Protein AF-0000000079315190 (afdb_homodimer)

pLDDT: mean 95.88, std 7.02, range [45.59, 98.94]

Secondary structure (DSSP, 8-state):
----SSPPHHHHHHHHHHHHHHHHHHHIIIIIIHHHHHHHSBHHHHHHHHHHHHHHHHHHHHHHHHHHHHHHHHHS-GGG--HHHHHHHHHHHHHHHHHHHIIIIIHHHHHHHHHHHHHHHHHTT-S--BSTTTTHHHHHHHHHH-HHHHHHHHHHHHHHHHHHHHHHHHHHHHHHHHHHHHHTBS--/----SSPPHHHHHHHHHHHHHHHHHHHIIIIIIHHHHHHHSBHHHHHHHHHHHHHHHHHHHHHHHHHHHHHHHHHS-GGG--HHHHHHHHHHHHHHHHHHHIIIIIHHHHHHHHHHHHHHHHHTT-S--BSTTTTHHHHHHHHHH-HHHHHHHHHHHHHHHHHHHHHHHHHHHHHHHHHHHHHTBS--

Sequence (376 aa):
MPLEGEPSSLAKVAQLFILSLAWGMQIWVTFISGFVLIRSVSRHTFGLVQSKLFPFYFYTLVACAFLNLSIFACYHPRELLSSGETLQGSLYFVCLLLASVNALGLSPATTAAMFQLQAIEREHGLGGEVGLAARRETYQQLRERDPKYQAARQTFFKRHGLSTLCNLVCLACNGVNLLCMALHLSSLMPLEGEPSSLAKVAQLFILSLAWGMQIWVTFISGFVLIRSVSRHTFGLVQSKLFPFYFYTLVACAFLNLSIFACYHPRELLSSGETLQGSLYFVCLLLASVNALGLSPATTAAMFQLQAIEREHGLGGEVGLAARRETYQQLRERDPKYQAARQTFFKRHGLSTLCNLVCLACNGVNLLCMALHLSSL

InterPro domains:
  IPR025423 TMEM205-like [PF13664] (18-116)
  IPR042623 Transmembrane protein 205 [PTHR46916] (1-188)

Nearest PDB structures (foldseek):
  1i4d-assembly1_A  TM=2.118E-01  e=2.469E+00  Homo sapiens
  1i4l-assembly2_A-2  TM=2.888E-01  e=5.408E+00  Homo sapiens
  1i4t-assembly1_B  TM=2.539E-01  e=9.739E+00  Homo sapiens
  1wdz-assembly1_A  TM=2.734E-01  e=9.739E+00  Homo sapiens
  1i4l-assembly2_A-2  TM=2.889E-01  e=4.237E+00  Homo sapiens

Structure (mmCIF, N/CA/C/O backbone):
data_AF-0000000079315190-model_v1
#
loop_
_entity.id
_entity.type
_entity.pdbx_description
1 polymer 'Transmembrane protein 205'
#
loop_
_atom_site.group_PDB
_atom_site.id
_atom_site.type_symbol
_atom_site.label_atom_id
_atom_site.label_alt_id
_atom_site.label_comp_id
_atom_site.label_asym_id
_atom_site.label_entity_id
_atom_site.label_seq_id
_atom_site.pdbx_PDB_ins_code
_atom_site.Cartn_x
_atom_site.Cartn_y
_atom_site.Cartn_z
_atom_site.occupancy
_atom_site.B_iso_or_equiv
_atom_site.auth_seq_id
_atom_site.auth_comp_id
_atom_site.auth_asym_id
_atom_site.auth_atom_id
_atom_site.pdbx_PDB_model_num
ATOM 1 N N . MET A 1 1 ? 12.984 -30.359 9.898 1 45.62 1 MET A N 1
ATOM 2 C CA . MET A 1 1 ? 13.18 -31.359 8.859 1 45.62 1 MET A CA 1
ATOM 3 C C . MET A 1 1 ? 12.445 -30.953 7.582 1 45.62 1 MET A C 1
ATOM 5 O O . MET A 1 1 ? 11.289 -30.531 7.629 1 45.62 1 MET A O 1
ATOM 9 N N . PRO A 1 2 ? 13.273 -30.594 6.465 1 55.91 2 PRO A N 1
ATOM 10 C CA . PRO A 1 2 ? 12.539 -30.328 5.23 1 55.91 2 PRO A CA 1
ATOM 11 C C . PRO A 1 2 ? 11.414 -31.328 4.988 1 55.91 2 PRO A C 1
ATOM 13 O O . PRO A 1 2 ? 11.547 -32.5 5.332 1 55.91 2 PRO A O 1
ATOM 16 N N . LEU A 1 3 ? 10.094 -30.844 5.047 1 60.56 3 LEU A N 1
ATOM 17 C CA . LEU A 1 3 ? 8.984 -31.719 4.684 1 60.56 3 LEU A CA 1
ATOM 18 C C . LEU A 1 3 ? 9.258 -32.438 3.363 1 60.56 3 LEU A C 1
ATOM 20 O O . LEU A 1 3 ? 9.766 -31.812 2.418 1 60.56 3 LEU A O 1
ATOM 24 N N . GLU A 1 4 ? 9.93 -33.5 3.324 1 58.59 4 GLU A N 1
ATOM 25 C CA . GLU A 1 4 ? 10.156 -34.375 2.188 1 58.59 4 GLU A CA 1
ATOM 26 C C . GLU A 1 4 ? 8.891 -34.531 1.347 1 58.59 4 GLU A C 1
ATOM 28 O O . GLU A 1 4 ? 7.805 -34.719 1.886 1 58.59 4 GLU A O 1
ATOM 33 N N . GLY A 1 5 ? 8.719 -33.625 0.151 1 70.44 5 GLY A N 1
ATOM 34 C CA . GLY A 1 5 ? 7.582 -33.875 -0.729 1 70.44 5 GLY A CA 1
ATOM 35 C C . GLY A 1 5 ? 7.109 -32.594 -1.431 1 70.44 5 GLY A C 1
ATOM 36 O O . GLY A 1 5 ? 7.738 -31.562 -1.322 1 70.44 5 GLY A O 1
ATOM 37 N N . GLU A 1 6 ? 6.078 -32.781 -2.205 1 84.88 6 GLU A N 1
ATOM 38 C CA . GLU A 1 6 ? 5.406 -31.719 -2.939 1 84.88 6 GLU A CA 1
ATOM 39 C C . GLU A 1 6 ? 4.812 -30.688 -1.989 1 84.88 6 GLU A C 1
ATOM 41 O O . GLU A 1 6 ? 4.277 -31.047 -0.937 1 84.88 6 GLU A O 1
ATOM 46 N N . PRO A 1 7 ? 5.066 -29.438 -2.229 1 91 7 PRO A N 1
ATOM 47 C CA . PRO A 1 7 ? 4.492 -28.422 -1.352 1 91 7 PRO A CA 1
ATOM 48 C C . PRO A 1 7 ? 2.984 -28.578 -1.17 1 91 7 PRO A C 1
ATOM 50 O O . PRO A 1 7 ? 2.271 -28.859 -2.133 1 91 7 PRO A O 1
ATOM 53 N N . SER A 1 8 ? 2.555 -28.469 0.081 1 93.31 8 SER A N 1
ATOM 54 C CA . SER A 1 8 ? 1.129 -28.562 0.38 1 93.31 8 SER A CA 1
ATOM 55 C C . SER A 1 8 ? 0.372 -27.359 -0.199 1 93.31 8 SER A C 1
ATOM 57 O O . SER A 1 8 ? 0.971 -26.328 -0.513 1 93.31 8 SER A O 1
ATOM 59 N N . SER A 1 9 ? -0.904 -27.562 -0.405 1 95.31 9 SER A N 1
ATOM 60 C CA . SER A 1 9 ? -1.755 -26.469 -0.858 1 95.31 9 SER A CA 1
ATOM 61 C C . SER A 1 9 ? -1.657 -25.266 0.077 1 95.31 9 SER A C 1
ATOM 63 O O . SER A 1 9 ? -1.63 -24.109 -0.375 1 95.31 9 SER A O 1
ATOM 65 N N . LEU A 1 10 ? -1.561 -25.562 1.337 1 96.19 10 LEU A N 1
ATOM 66 C CA . LEU A 1 10 ? -1.47 -24.484 2.328 1 96.19 10 LEU A CA 1
ATOM 67 C C . LEU A 1 10 ? -0.168 -23.719 2.17 1 96.19 10 LEU A C 1
ATOM 69 O O . LEU A 1 10 ? -0.157 -22.484 2.285 1 96.19 10 LEU A O 1
ATOM 73 N N . ALA A 1 11 ? 0.88 -24.359 1.921 1 96.81 11 ALA A N 1
ATOM 74 C CA . ALA A 1 11 ? 2.174 -23.703 1.742 1 96.81 11 ALA A CA 1
ATOM 75 C C . ALA A 1 11 ? 2.178 -22.828 0.491 1 96.81 11 ALA A C 1
ATOM 77 O O . ALA A 1 11 ? 2.686 -21.703 0.514 1 96.81 11 ALA A O 1
ATOM 78 N N . LYS A 1 12 ? 1.592 -23.344 -0.602 1 97.5 12 LYS A N 1
ATOM 79 C CA . LYS A 1 12 ? 1.504 -22.594 -1.849 1 97.5 12 LYS A CA 1
ATOM 80 C C . LYS A 1 12 ? 0.684 -21.312 -1.663 1 97.5 12 LYS A C 1
ATOM 82 O O . LYS A 1 12 ? 1.097 -20.234 -2.094 1 97.5 12 LYS A O 1
ATOM 87 N N . VAL A 1 13 ? -0.389 -21.531 -1.017 1 98.44 13 VAL A N 1
ATOM 88 C CA . VAL A 1 13 ? -1.281 -20.391 -0.783 1 98.44 13 VAL A CA 1
ATOM 89 C C . VAL A 1 13 ? -0.593 -19.375 0.114 1 98.44 13 VAL A C 1
ATOM 91 O O . VAL A 1 13 ? -0.544 -18.188 -0.214 1 98.44 13 VAL A O 1
ATOM 94 N N . ALA A 1 14 ? -0.013 -19.828 1.224 1 98.56 14 ALA A N 1
ATOM 95 C CA . ALA A 1 14 ? 0.629 -18.922 2.174 1 98.56 14 ALA A CA 1
ATOM 96 C C . ALA A 1 14 ? 1.774 -18.156 1.516 1 98.56 14 ALA A C 1
ATOM 98 O O . ALA A 1 14 ? 1.867 -16.938 1.642 1 98.56 14 ALA A O 1
ATOM 99 N N . GLN A 1 15 ? 2.598 -18.875 0.82 1 98.31 15 GLN A N 1
ATOM 100 C CA . GLN A 1 15 ? 3.764 -18.234 0.214 1 98.31 15 GLN A CA 1
ATOM 101 C C . GLN A 1 15 ? 3.35 -17.188 -0.813 1 98.31 15 GLN A C 1
ATOM 103 O O . GLN A 1 15 ? 3.893 -16.078 -0.831 1 98.31 15 GLN A O 1
ATOM 108 N N . LEU A 1 16 ? 2.375 -17.547 -1.66 1 98.75 16 LEU A N 1
ATOM 109 C CA . LEU A 1 16 ? 1.953 -16.609 -2.705 1 98.75 16 LEU A CA 1
ATOM 110 C C . LEU A 1 16 ? 1.27 -15.391 -2.102 1 98.75 16 LEU A C 1
ATOM 112 O O . LEU A 1 16 ? 1.521 -14.258 -2.525 1 98.75 16 LEU A O 1
ATOM 116 N N . PHE A 1 17 ? 0.428 -15.602 -1.11 1 98.94 17 PHE A N 1
ATOM 117 C CA . PHE A 1 17 ? -0.278 -14.484 -0.483 1 98.94 17 PHE A CA 1
ATOM 118 C C . PHE A 1 17 ? 0.702 -13.531 0.19 1 98.94 17 PHE A C 1
ATOM 120 O O . PHE A 1 17 ? 0.567 -12.312 0.075 1 98.94 17 PHE A O 1
ATOM 127 N N . ILE A 1 18 ? 1.673 -14.062 0.869 1 98.94 18 ILE A N 1
ATOM 128 C CA . ILE A 1 18 ? 2.645 -13.258 1.602 1 98.94 18 ILE A CA 1
ATOM 129 C C . ILE A 1 18 ? 3.541 -12.508 0.618 1 98.94 18 ILE A C 1
ATOM 131 O O . ILE A 1 18 ? 3.816 -11.32 0.8 1 98.94 18 ILE A O 1
ATOM 135 N N . LEU A 1 19 ? 3.992 -13.203 -0.417 1 98.94 19 LEU A N 1
ATOM 136 C CA . LEU A 1 19 ? 4.816 -12.562 -1.436 1 98.94 19 LEU A CA 1
ATOM 137 C C . LEU A 1 19 ? 4.039 -11.477 -2.164 1 98.94 19 LEU A C 1
ATOM 139 O O . LEU A 1 19 ? 4.582 -10.406 -2.461 1 98.94 19 LEU A O 1
ATOM 143 N N . SER A 1 20 ? 2.748 -11.688 -2.445 1 98.94 20 SER A N 1
ATOM 144 C CA . SER A 1 20 ? 1.88 -10.711 -3.1 1 98.94 20 SER A CA 1
ATOM 145 C C . SER A 1 20 ? 1.648 -9.492 -2.213 1 98.94 20 SER A C 1
ATOM 147 O O . SER A 1 20 ? 1.566 -8.367 -2.707 1 98.94 20 SER A O 1
ATOM 149 N N . LEU A 1 21 ? 1.527 -9.773 -0.931 1 98.94 21 LEU A N 1
ATOM 150 C CA . LEU A 1 21 ? 1.413 -8.656 0.002 1 98.94 21 LEU A CA 1
ATOM 151 C C . LEU A 1 21 ? 2.641 -7.754 -0.077 1 98.94 21 LEU A C 1
ATOM 153 O O . LEU A 1 21 ? 2.516 -6.539 -0.245 1 98.94 21 LEU A O 1
ATOM 157 N N . ALA A 1 22 ? 3.812 -8.328 -0.012 1 98.94 22 ALA A N 1
ATOM 158 C CA . ALA A 1 22 ? 5.055 -7.559 -0.057 1 98.94 22 ALA A CA 1
ATOM 159 C C . ALA A 1 22 ? 5.176 -6.789 -1.369 1 98.94 22 ALA A C 1
ATOM 161 O O . ALA A 1 22 ? 5.48 -5.594 -1.37 1 98.94 22 ALA A O 1
ATOM 162 N N . TRP A 1 23 ? 4.914 -7.457 -2.48 1 98.88 23 TRP A N 1
ATOM 163 C CA . TRP A 1 23 ? 5.023 -6.859 -3.807 1 98.88 23 TRP A CA 1
ATOM 164 C C . TRP A 1 23 ? 4.086 -5.664 -3.943 1 98.88 23 TRP A C 1
ATOM 166 O O . TRP A 1 23 ? 4.523 -4.559 -4.281 1 98.88 23 TRP A O 1
ATOM 176 N N . GLY A 1 24 ? 2.826 -5.859 -3.646 1 98.94 24 GLY A N 1
ATOM 177 C CA . GLY A 1 24 ? 1.847 -4.801 -3.83 1 98.94 24 GLY A CA 1
ATOM 178 C C . GLY A 1 24 ? 2.053 -3.627 -2.895 1 98.94 24 GLY A C 1
ATOM 179 O O . GLY A 1 24 ? 1.904 -2.471 -3.297 1 98.94 24 GLY A O 1
ATOM 180 N N . MET A 1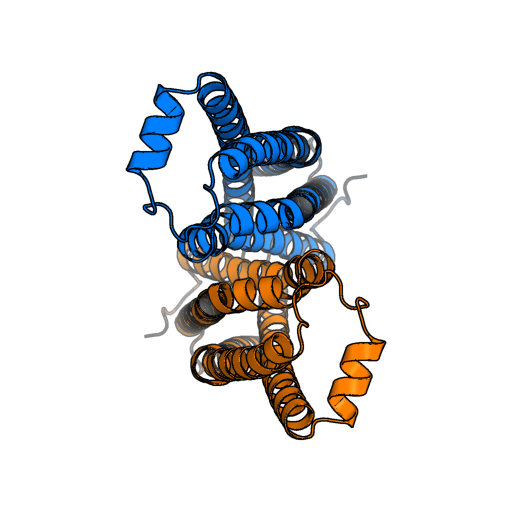 25 ? 2.361 -3.996 -1.661 1 98.81 25 MET A N 1
ATOM 181 C CA . MET A 1 25 ? 2.648 -2.953 -0.681 1 98.81 25 MET A CA 1
ATOM 182 C C . MET A 1 25 ? 3.846 -2.113 -1.116 1 98.81 25 MET A C 1
ATOM 184 O O . MET A 1 25 ? 3.799 -0.883 -1.057 1 98.81 25 MET A O 1
ATOM 188 N N . GLN A 1 26 ? 4.898 -2.73 -1.608 1 98.88 26 GLN A N 1
ATOM 189 C CA . GLN A 1 26 ? 6.098 -2.01 -2.012 1 98.88 26 GLN A CA 1
ATOM 190 C C . GLN A 1 26 ? 5.828 -1.12 -3.223 1 98.88 26 GLN A C 1
ATOM 192 O O . GLN A 1 26 ? 6.285 0.024 -3.273 1 98.88 26 GLN A O 1
ATOM 197 N N . ILE A 1 27 ? 5.113 -1.628 -4.16 1 98.94 27 ILE A N 1
ATOM 198 C CA . ILE A 1 27 ? 4.809 -0.835 -5.348 1 98.94 27 ILE A CA 1
ATOM 199 C C . ILE A 1 27 ? 3.992 0.394 -4.953 1 98.94 27 ILE A C 1
ATOM 201 O O . ILE A 1 27 ? 4.297 1.511 -5.379 1 98.94 27 ILE A O 1
ATOM 205 N N . TRP A 1 28 ? 3.023 0.182 -4.129 1 98.81 28 TRP A N 1
ATOM 206 C CA . TRP A 1 28 ? 2.146 1.272 -3.711 1 98.81 28 TRP A CA 1
ATOM 207 C C . TRP A 1 28 ? 2.924 2.33 -2.938 1 98.81 28 TRP A C 1
ATOM 209 O O . TRP A 1 28 ? 2.859 3.52 -3.262 1 98.81 28 TRP A O 1
ATOM 219 N N . VAL A 1 29 ? 3.678 1.944 -1.965 1 98.62 29 VAL A N 1
ATOM 220 C CA . VAL A 1 29 ? 4.344 2.867 -1.052 1 98.62 29 VAL A CA 1
ATOM 221 C C . VAL A 1 29 ? 5.477 3.588 -1.778 1 98.62 29 VAL A C 1
ATOM 223 O O . VAL A 1 29 ? 5.672 4.793 -1.599 1 98.62 29 VAL A O 1
ATOM 226 N N . THR A 1 30 ? 6.207 2.898 -2.662 1 97.88 30 THR A N 1
ATOM 227 C CA . THR A 1 30 ? 7.422 3.436 -3.26 1 97.88 30 THR A CA 1
ATOM 228 C C . THR A 1 30 ? 7.098 4.25 -4.508 1 97.88 30 THR A C 1
ATOM 230 O O . THR A 1 30 ? 7.691 5.305 -4.738 1 97.88 30 THR A O 1
ATOM 233 N N . PHE A 1 31 ? 6.09 3.803 -5.266 1 98.44 31 PHE A N 1
ATOM 234 C CA . PHE A 1 31 ? 5.98 4.398 -6.594 1 98.44 31 PHE A CA 1
ATOM 235 C C . PHE A 1 31 ? 4.68 5.18 -6.73 1 98.44 31 PHE A C 1
ATOM 237 O O . PHE A 1 31 ? 4.473 5.883 -7.719 1 98.44 31 PHE A O 1
ATOM 244 N N . ILE A 1 32 ? 3.748 5.062 -5.785 1 98.38 32 ILE A N 1
ATOM 245 C CA . ILE A 1 32 ? 2.48 5.762 -5.969 1 98.38 32 ILE A CA 1
ATOM 246 C C . ILE A 1 32 ? 2.242 6.711 -4.797 1 98.38 32 ILE A C 1
ATOM 248 O O . ILE A 1 32 ? 2.33 7.93 -4.949 1 98.38 32 ILE A O 1
ATOM 252 N N . SER A 1 33 ? 2.074 6.141 -3.588 1 98.25 33 SER A N 1
ATOM 253 C CA . SER A 1 33 ? 1.665 6.973 -2.461 1 98.25 33 SER A CA 1
ATOM 254 C C . SER A 1 33 ? 2.723 8.023 -2.137 1 98.25 33 SER A C 1
ATOM 256 O O . SER A 1 33 ? 2.395 9.18 -1.863 1 98.25 33 SER A O 1
ATOM 258 N N . GLY A 1 34 ? 4.004 7.652 -2.174 1 96.5 34 GLY A N 1
ATOM 259 C CA . GLY A 1 34 ? 5.059 8.617 -1.913 1 96.5 34 GLY A CA 1
ATOM 260 C C . GLY A 1 34 ? 5.059 9.781 -2.887 1 96.5 34 GLY A C 1
ATOM 261 O O . GLY A 1 34 ? 5.16 10.938 -2.477 1 96.5 34 GLY A O 1
ATOM 262 N N . PHE A 1 35 ? 4.871 9.523 -4.141 1 96.62 35 PHE A N 1
ATOM 263 C CA . PHE A 1 35 ? 4.922 10.547 -5.176 1 96.62 35 PHE A CA 1
ATOM 264 C C . PHE A 1 35 ? 3.674 11.422 -5.133 1 96.62 35 PHE A C 1
ATOM 266 O O . PHE A 1 35 ? 3.744 12.625 -5.379 1 96.62 35 PHE A O 1
ATOM 273 N N . VAL A 1 36 ? 2.566 10.805 -4.785 1 98 36 VAL A N 1
ATOM 274 C CA . VAL A 1 36 ? 1.333 11.578 -4.668 1 98 36 VAL A CA 1
ATOM 275 C C . VAL A 1 36 ? 1.43 12.531 -3.48 1 98 36 VAL A C 1
ATOM 277 O O . VAL A 1 36 ? 1.152 13.727 -3.609 1 98 36 VAL A O 1
ATOM 280 N N . LEU A 1 37 ? 1.896 12.102 -2.385 1 97.81 37 LEU A N 1
ATOM 281 C CA . LEU A 1 37 ? 1.869 12.883 -1.152 1 97.81 37 LEU A CA 1
ATOM 282 C C . LEU A 1 37 ? 2.92 13.984 -1.186 1 97.81 37 LEU A C 1
ATOM 284 O O . LEU A 1 37 ? 2.664 15.109 -0.741 1 97.81 37 LEU A O 1
ATOM 288 N N . ILE A 1 38 ? 4.105 13.695 -1.703 1 96.5 38 ILE A N 1
ATOM 289 C CA . ILE A 1 38 ? 5.16 14.703 -1.685 1 96.5 38 ILE A CA 1
ATOM 290 C C . ILE A 1 38 ? 4.75 15.898 -2.539 1 96.5 38 ILE A C 1
ATOM 292 O O . ILE A 1 38 ? 5.246 17.016 -2.342 1 96.5 38 ILE A O 1
ATOM 296 N N . ARG A 1 39 ? 3.766 15.703 -3.459 1 97 39 ARG A N 1
ATOM 297 C CA . ARG A 1 39 ? 3.338 16.766 -4.363 1 97 39 ARG A CA 1
ATOM 298 C C . ARG A 1 39 ? 2.07 17.438 -3.854 1 97 39 ARG A C 1
ATOM 300 O O . ARG A 1 39 ? 1.691 18.516 -4.336 1 97 39 ARG A O 1
ATOM 307 N N . SER A 1 40 ? 1.409 16.812 -2.887 1 97.44 40 SER A N 1
ATOM 308 C CA . SER A 1 40 ? 0.042 17.266 -2.66 1 97.44 40 SER A CA 1
ATOM 309 C C . SER A 1 40 ? -0.148 17.75 -1.227 1 97.44 40 SER A C 1
ATOM 311 O O . SER A 1 40 ? -1.198 18.297 -0.885 1 97.44 40 SER A O 1
ATOM 313 N N . VAL A 1 41 ? 0.827 17.5 -0.398 1 97.19 41 VAL A N 1
ATOM 314 C CA . VAL A 1 41 ? 0.775 18.031 0.964 1 97.19 41 VAL A CA 1
ATOM 315 C C . VAL A 1 41 ? 2.066 18.781 1.278 1 97.19 41 VAL A C 1
ATOM 317 O O . VAL A 1 41 ? 3.012 18.766 0.487 1 97.19 41 VAL A O 1
ATOM 320 N N . SER A 1 42 ? 2.062 19.516 2.375 1 97 42 SER A N 1
ATOM 321 C CA . SER A 1 42 ? 3.268 20.25 2.742 1 97 42 SER A CA 1
ATOM 322 C C . SER A 1 42 ? 4.426 19.297 3.035 1 97 42 SER A C 1
ATOM 324 O O . SER A 1 42 ? 4.211 18.141 3.398 1 97 42 SER A O 1
ATOM 326 N N . ARG A 1 43 ? 5.586 19.797 2.852 1 95.44 43 ARG A N 1
ATOM 327 C CA . ARG A 1 43 ? 6.801 19.016 3.092 1 95.44 43 ARG A CA 1
ATOM 328 C C . ARG A 1 43 ? 6.809 18.438 4.5 1 95.44 43 ARG A C 1
ATOM 330 O O . ARG A 1 43 ? 7.137 17.266 4.688 1 95.44 43 ARG A O 1
ATOM 337 N N . HIS A 1 44 ? 6.453 19.188 5.496 1 97.25 44 HIS A N 1
ATOM 338 C CA . HIS A 1 44 ? 6.484 18.719 6.879 1 97.25 44 HIS A CA 1
ATOM 339 C C . HIS A 1 44 ? 5.359 17.734 7.152 1 97.25 44 HIS A C 1
ATOM 341 O O . HIS A 1 44 ? 5.535 16.781 7.914 1 97.25 44 HIS A O 1
ATOM 347 N N . THR A 1 45 ? 4.168 17.953 6.555 1 97.31 45 THR A N 1
ATOM 348 C CA . THR A 1 45 ? 3.096 16.969 6.664 1 97.31 45 THR A CA 1
ATOM 349 C C . THR A 1 45 ? 3.51 15.648 6.027 1 97.31 45 THR A C 1
ATOM 351 O O . THR A 1 45 ? 3.264 14.586 6.59 1 97.31 45 THR A O 1
ATOM 354 N N . PHE A 1 46 ? 4.156 15.789 4.871 1 98 46 PHE A N 1
ATOM 355 C CA . PHE A 1 46 ? 4.66 14.602 4.199 1 98 46 PHE A CA 1
ATOM 356 C C . PHE A 1 46 ? 5.621 13.836 5.098 1 98 46 PHE A C 1
ATOM 358 O O . PHE A 1 46 ? 5.488 12.625 5.273 1 98 46 PHE A O 1
ATOM 365 N N . GLY A 1 47 ? 6.547 14.516 5.652 1 97.5 47 GLY A N 1
ATOM 366 C CA . GLY A 1 47 ? 7.504 13.883 6.547 1 97.5 47 GLY A CA 1
ATOM 367 C C . GLY A 1 47 ? 6.852 13.234 7.754 1 97.5 47 GLY A C 1
ATOM 368 O O . GLY A 1 47 ? 7.223 12.125 8.141 1 97.5 47 GLY A O 1
ATOM 369 N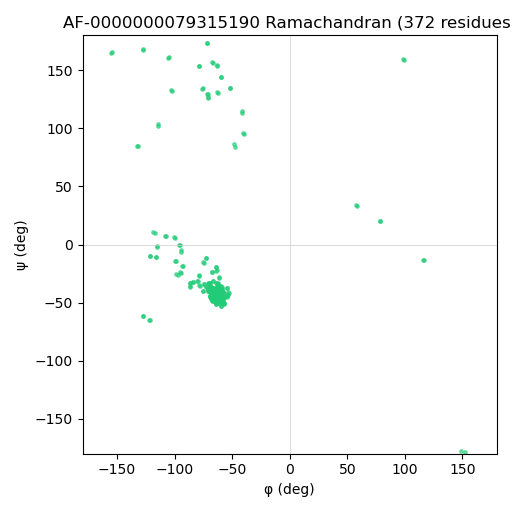 N . LEU A 1 48 ? 5.934 13.922 8.32 1 98.06 48 LEU A N 1
ATOM 370 C CA . LEU A 1 48 ? 5.219 13.391 9.477 1 98.06 48 LEU A CA 1
ATOM 371 C C . LEU A 1 48 ? 4.516 12.078 9.125 1 98.06 48 LEU A C 1
ATOM 373 O O . LEU A 1 48 ? 4.645 11.086 9.844 1 98.06 48 LEU A O 1
ATOM 377 N N . VAL A 1 49 ? 3.811 12.078 8.031 1 98.25 49 VAL A N 1
ATOM 378 C CA . VAL A 1 49 ? 3.061 10.906 7.598 1 98.25 49 VAL A CA 1
ATOM 379 C C . VAL A 1 49 ? 4.016 9.734 7.363 1 98.25 49 VAL A C 1
ATOM 381 O O . VAL A 1 49 ? 3.781 8.625 7.852 1 98.25 49 VAL A O 1
ATOM 384 N N . GLN A 1 50 ? 5.113 10.008 6.645 1 98.19 50 GLN A N 1
ATOM 385 C CA . GLN A 1 50 ? 6.09 8.961 6.375 1 98.19 50 GLN A CA 1
ATOM 386 C C . GLN A 1 50 ? 6.691 8.422 7.668 1 98.19 50 GLN A C 1
ATOM 388 O O . GLN A 1 50 ? 6.895 7.215 7.809 1 98.19 50 GLN A O 1
ATOM 393 N N . SER A 1 51 ? 6.996 9.312 8.594 1 98.5 51 SER A N 1
ATOM 394 C CA . SER A 1 51 ? 7.617 8.906 9.844 1 98.5 51 SER A CA 1
ATOM 395 C C . SER A 1 51 ? 6.715 7.953 10.625 1 98.5 51 SER A C 1
ATOM 397 O O . SER A 1 51 ? 7.199 7.109 11.383 1 98.5 51 SER A O 1
ATOM 399 N N . LYS A 1 52 ? 5.379 8.039 10.477 1 98.38 52 LYS A N 1
ATOM 400 C CA . LYS A 1 52 ? 4.441 7.168 11.18 1 98.38 52 LYS A CA 1
ATOM 401 C C . LYS A 1 52 ? 4.266 5.844 10.438 1 98.38 52 LYS A C 1
ATOM 403 O O . LYS A 1 52 ? 4.051 4.801 11.055 1 98.38 52 LYS A O 1
ATOM 408 N N . LEU A 1 53 ? 4.355 5.855 9.148 1 98.56 53 LEU A N 1
ATOM 409 C CA . LEU A 1 53 ? 4.039 4.695 8.32 1 98.56 53 LEU A CA 1
ATOM 410 C C . LEU A 1 53 ? 5.258 3.787 8.164 1 98.56 53 LEU A C 1
ATOM 412 O O . LEU A 1 53 ? 5.125 2.562 8.133 1 98.56 53 LEU A O 1
ATOM 416 N N . PHE A 1 54 ? 6.457 4.297 8.125 1 98.56 54 PHE A N 1
ATOM 417 C CA . PHE A 1 54 ? 7.637 3.562 7.676 1 98.56 54 PHE A CA 1
ATOM 418 C C . PHE A 1 54 ? 8 2.465 8.672 1 98.56 54 PHE A C 1
ATOM 420 O O . PHE A 1 54 ? 8.398 1.368 8.273 1 98.56 54 PHE A O 1
ATOM 427 N N . PRO A 1 55 ? 7.926 2.691 9.977 1 98.38 55 PRO A N 1
ATOM 428 C CA . PRO A 1 55 ? 8.188 1.564 10.875 1 98.38 55 PRO A CA 1
ATOM 429 C C . PRO A 1 55 ? 7.305 0.354 10.57 1 98.38 55 PRO A C 1
ATOM 431 O O . PRO A 1 55 ? 7.801 -0.774 10.508 1 98.38 55 PRO A O 1
ATOM 434 N N . PHE A 1 56 ? 6.066 0.52 10.328 1 98.56 56 PHE A N 1
ATOM 435 C CA . PHE A 1 56 ? 5.148 -0.575 10.031 1 98.56 56 PHE A CA 1
ATOM 436 C C . PHE A 1 56 ? 5.434 -1.164 8.656 1 98.56 56 PHE A C 1
ATOM 438 O O . PHE A 1 56 ? 5.352 -2.379 8.469 1 98.56 56 PHE A O 1
ATOM 445 N N . TYR A 1 57 ? 5.727 -0.269 7.719 1 98.81 57 TYR A N 1
ATOM 446 C CA . TYR A 1 57 ? 6.047 -0.716 6.367 1 98.81 57 TYR A CA 1
ATOM 447 C C . TYR A 1 57 ? 7.246 -1.654 6.375 1 98.81 57 TYR A C 1
ATOM 449 O O . TYR A 1 57 ? 7.18 -2.762 5.836 1 98.81 57 TYR A O 1
ATOM 457 N N . PHE A 1 58 ? 8.305 -1.281 7.051 1 98.88 58 PHE A N 1
ATOM 458 C CA . PHE A 1 58 ? 9.539 -2.053 6.984 1 98.88 58 PHE A CA 1
ATOM 459 C C . PHE A 1 58 ? 9.445 -3.293 7.867 1 98.88 58 PHE A C 1
ATOM 461 O O . PHE A 1 58 ? 10 -4.344 7.531 1 98.88 58 PHE A O 1
ATOM 468 N N . TYR A 1 59 ? 8.789 -3.201 8.984 1 98.81 59 TYR A N 1
ATOM 469 C CA . TYR A 1 59 ? 8.633 -4.398 9.805 1 98.81 59 TYR A CA 1
ATOM 470 C C . TYR A 1 59 ? 7.715 -5.41 9.133 1 98.81 59 TYR A C 1
ATOM 472 O O . TYR A 1 59 ? 7.914 -6.621 9.266 1 98.81 59 TYR A O 1
ATOM 480 N N . THR A 1 60 ? 6.664 -4.914 8.438 1 98.88 60 THR A N 1
ATOM 481 C CA . THR A 1 60 ? 5.848 -5.82 7.645 1 98.88 60 THR A CA 1
ATOM 482 C C . THR A 1 60 ? 6.688 -6.5 6.566 1 98.88 60 THR A C 1
ATOM 484 O O . THR A 1 60 ? 6.551 -7.703 6.332 1 98.88 60 THR A O 1
ATOM 487 N N . LEU A 1 61 ? 7.555 -5.723 5.941 1 98.94 61 LEU A N 1
ATOM 488 C CA . LEU A 1 61 ? 8.43 -6.285 4.918 1 98.94 61 LEU A CA 1
ATOM 489 C C . LEU A 1 61 ? 9.344 -7.355 5.508 1 98.94 61 LEU A C 1
ATOM 491 O O . LEU A 1 61 ? 9.555 -8.406 4.898 1 98.94 61 LEU A O 1
ATOM 495 N N . VAL A 1 62 ? 9.883 -7.121 6.695 1 98.94 62 VAL A N 1
ATOM 496 C CA . VAL A 1 62 ? 10.727 -8.102 7.371 1 98.94 62 VAL A CA 1
ATOM 497 C C . VAL A 1 62 ? 9.93 -9.375 7.645 1 98.94 62 VAL A C 1
ATOM 499 O O . VAL A 1 62 ? 10.406 -10.484 7.391 1 98.94 62 VAL A O 1
ATOM 502 N N . ALA A 1 63 ? 8.742 -9.234 8.18 1 98.94 63 ALA A N 1
ATOM 503 C CA . ALA A 1 63 ? 7.895 -10.383 8.484 1 98.94 63 ALA A CA 1
ATOM 504 C C . ALA A 1 63 ? 7.594 -11.195 7.223 1 98.94 63 ALA A C 1
ATOM 506 O O . ALA A 1 63 ? 7.691 -12.422 7.23 1 98.94 63 ALA A O 1
ATOM 507 N N . CYS A 1 64 ? 7.234 -10.508 6.145 1 98.88 64 CYS A N 1
ATOM 508 C CA . CYS A 1 64 ? 6.953 -11.188 4.883 1 98.88 64 CYS A CA 1
ATOM 509 C C . CYS A 1 64 ? 8.18 -11.922 4.371 1 98.88 64 CYS A C 1
ATOM 511 O O . CYS A 1 64 ? 8.086 -13.07 3.932 1 98.88 64 CYS A O 1
ATOM 513 N N . ALA A 1 65 ? 9.32 -11.234 4.422 1 98.88 65 ALA A N 1
ATOM 514 C CA . ALA A 1 65 ? 10.555 -11.844 3.938 1 98.88 65 ALA A CA 1
ATOM 515 C C . ALA A 1 65 ? 10.922 -13.07 4.762 1 98.88 65 ALA A C 1
ATOM 517 O O . ALA A 1 65 ? 11.32 -14.102 4.211 1 98.88 65 ALA A O 1
ATOM 518 N N . PHE A 1 66 ? 10.766 -12.984 6.043 1 98.88 66 PHE A N 1
ATOM 519 C CA . PHE A 1 66 ? 11.078 -14.094 6.938 1 98.88 66 PHE A CA 1
ATOM 520 C C . PHE A 1 66 ? 10.164 -15.281 6.664 1 98.88 66 PHE A C 1
ATOM 522 O O . PHE A 1 66 ? 10.625 -16.422 6.559 1 98.88 66 PHE A O 1
ATOM 529 N N . LEU A 1 67 ? 8.875 -15.023 6.578 1 98.88 67 LEU A N 1
ATOM 530 C CA . LEU A 1 67 ? 7.906 -16.094 6.35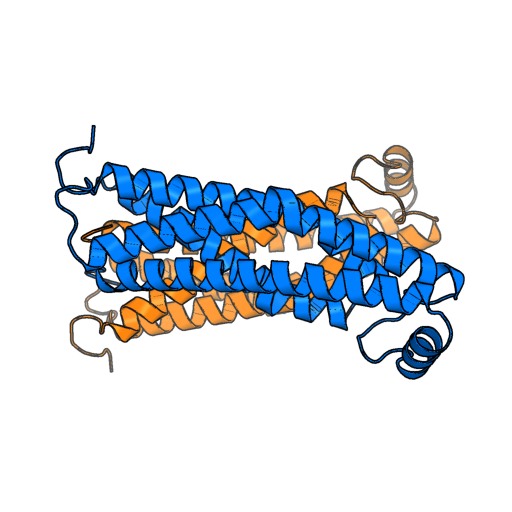9 1 98.88 67 LEU A CA 1
ATOM 531 C C . LEU A 1 67 ? 8.109 -16.734 4.992 1 98.88 67 LEU A C 1
ATOM 533 O O . LEU A 1 67 ? 8.055 -17.969 4.863 1 98.88 67 LEU A O 1
ATOM 537 N N . ASN A 1 68 ? 8.375 -15.938 3.979 1 98.69 68 ASN A N 1
ATOM 538 C CA . ASN A 1 68 ? 8.609 -16.469 2.645 1 98.69 68 ASN A CA 1
ATOM 539 C C . ASN A 1 68 ? 9.867 -17.344 2.607 1 98.69 68 ASN A C 1
ATOM 541 O O . ASN A 1 68 ? 9.867 -18.422 2.008 1 98.69 68 ASN A O 1
ATOM 545 N N . LEU A 1 69 ? 10.953 -16.859 3.221 1 98.5 69 LEU A N 1
ATOM 546 C CA . LEU A 1 69 ? 12.18 -17.641 3.275 1 98.5 69 LEU A CA 1
ATOM 547 C C . LEU A 1 69 ? 11.961 -18.953 4.039 1 98.5 69 LEU A C 1
ATOM 549 O O . LEU A 1 69 ? 12.43 -20.016 3.615 1 98.5 69 LEU A O 1
ATOM 553 N N . SER A 1 70 ? 11.227 -18.891 5.16 1 98.19 70 SER A N 1
ATOM 554 C CA . SER A 1 70 ? 10.977 -20.062 5.992 1 98.19 70 SER A CA 1
ATOM 555 C C . SER A 1 70 ? 10.164 -21.109 5.238 1 98.19 70 SER A C 1
ATOM 557 O O . SER A 1 70 ? 10.5 -22.297 5.254 1 98.19 70 SER A O 1
ATOM 559 N N . ILE A 1 71 ? 9.102 -20.688 4.578 1 97.69 71 ILE A N 1
ATOM 560 C CA . ILE A 1 71 ? 8.273 -21.625 3.814 1 97.69 71 ILE A CA 1
ATOM 561 C C . ILE A 1 71 ? 9.102 -22.25 2.699 1 97.69 71 ILE A C 1
ATOM 563 O O . ILE A 1 71 ? 9.086 -23.469 2.52 1 97.69 71 ILE A O 1
ATOM 567 N N . PHE A 1 72 ? 9.836 -21.438 1.986 1 96.75 72 PHE A N 1
ATOM 568 C CA . PHE A 1 72 ? 10.664 -21.922 0.889 1 96.75 72 PHE A CA 1
ATOM 569 C C . PHE A 1 72 ? 11.672 -22.953 1.386 1 96.75 72 PHE A C 1
ATOM 571 O O . PHE A 1 72 ? 11.828 -24.016 0.78 1 96.75 72 PHE A O 1
ATOM 578 N N . ALA A 1 73 ? 12.32 -22.641 2.494 1 95.38 73 ALA A N 1
ATOM 579 C CA . ALA A 1 73 ? 13.367 -23.516 3.039 1 95.38 73 ALA A CA 1
ATOM 580 C C . ALA A 1 73 ? 12.781 -24.844 3.518 1 95.38 73 ALA A C 1
ATOM 582 O O . ALA A 1 73 ? 13.438 -25.875 3.445 1 95.38 73 ALA A O 1
ATOM 583 N N . CYS A 1 74 ? 11.57 -24.812 3.967 1 94.38 74 CYS A N 1
ATOM 584 C CA . CYS A 1 74 ? 10.922 -26.016 4.473 1 94.38 74 CYS A CA 1
ATOM 585 C C . CYS A 1 74 ? 10.672 -27 3.35 1 94.38 74 CYS A C 1
ATOM 587 O O . CYS A 1 74 ? 10.672 -28.219 3.576 1 94.38 74 CYS A O 1
ATOM 589 N N . TYR A 1 75 ? 10.602 -26.516 2.135 1 92.62 75 TYR A N 1
ATOM 590 C CA . TYR A 1 75 ? 10.227 -27.406 1.045 1 92.62 75 TYR A CA 1
ATOM 591 C C . TYR A 1 75 ? 11.375 -27.562 0.053 1 92.62 75 TYR A C 1
ATOM 593 O O . TYR A 1 75 ? 11.258 -28.297 -0.933 1 92.62 75 TYR A O 1
ATOM 601 N N . HIS A 1 76 ? 12.438 -26.891 0.327 1 91.44 76 HIS A N 1
ATOM 602 C CA . HIS A 1 76 ? 13.617 -26.984 -0.526 1 91.44 76 HIS A CA 1
ATOM 603 C C . HIS A 1 76 ? 14.883 -27.203 0.3 1 91.44 76 HIS A C 1
ATOM 605 O O . HIS A 1 76 ? 15.641 -26.266 0.533 1 91.44 76 HIS A O 1
ATOM 611 N N . PRO A 1 77 ? 15.086 -28.438 0.589 1 88.5 77 PRO A N 1
ATOM 612 C CA . PRO A 1 77 ? 16.312 -28.703 1.332 1 88.5 77 PRO A CA 1
ATOM 613 C C . PRO A 1 77 ? 17.562 -28.266 0.575 1 88.5 77 PRO A C 1
ATOM 615 O O . PRO A 1 77 ? 17.656 -28.438 -0.643 1 88.5 77 PRO A O 1
ATOM 618 N N . ARG A 1 78 ? 18.531 -27.797 1.218 1 88.38 78 ARG A N 1
ATOM 619 C CA . ARG A 1 78 ? 19.703 -27.156 0.657 1 88.38 78 ARG A CA 1
ATOM 620 C C . ARG A 1 78 ? 20.5 -28.125 -0.221 1 88.38 78 ARG A C 1
ATOM 622 O O . ARG A 1 78 ? 21.031 -27.719 -1.258 1 88.38 78 ARG A O 1
ATOM 629 N N . GLU A 1 79 ? 20.5 -29.297 0.099 1 88.31 79 GLU A N 1
ATOM 630 C CA . GLU A 1 79 ? 21.312 -30.312 -0.577 1 88.31 79 GLU A CA 1
ATOM 631 C C . GLU A 1 79 ? 20.734 -30.672 -1.936 1 88.31 79 GLU A C 1
ATOM 633 O O . GLU A 1 79 ? 21.422 -31.234 -2.789 1 88.31 79 GLU A O 1
ATOM 638 N N . LEU A 1 80 ? 19.516 -30.328 -2.184 1 87.12 80 LEU A N 1
ATOM 639 C CA . LEU A 1 80 ? 18.828 -30.781 -3.385 1 87.12 80 LEU A CA 1
ATOM 640 C C . LEU A 1 80 ? 18.453 -29.609 -4.273 1 87.12 80 LEU A C 1
ATOM 642 O O . LEU A 1 80 ? 17.766 -29.781 -5.277 1 87.12 80 LEU A O 1
ATOM 646 N N . LEU A 1 81 ? 18.953 -28.453 -3.961 1 89.56 81 LEU A N 1
ATOM 647 C CA . LEU A 1 81 ? 18.547 -27.25 -4.668 1 89.56 81 LEU A CA 1
ATOM 648 C C . LEU A 1 81 ? 19.109 -27.234 -6.09 1 89.56 81 LEU A C 1
ATOM 650 O O . LEU A 1 81 ? 20.297 -27.5 -6.297 1 89.56 81 LEU A O 1
ATOM 654 N N . SER A 1 82 ? 18.266 -27 -6.957 1 93.12 82 SER A N 1
ATOM 655 C CA . SER A 1 82 ? 18.703 -26.656 -8.305 1 93.12 82 SER A CA 1
ATOM 656 C C . SER A 1 82 ? 19.297 -25.25 -8.352 1 93.12 82 SER A C 1
ATOM 658 O O . SER A 1 82 ? 19.234 -24.516 -7.363 1 93.12 82 SER A O 1
ATOM 660 N N . SER A 1 83 ? 19.859 -24.859 -9.508 1 94 83 SER A N 1
ATOM 661 C CA . SER A 1 83 ? 20.406 -23.516 -9.672 1 94 83 SER A CA 1
ATOM 662 C C . SER A 1 83 ? 19.312 -22.453 -9.523 1 94 83 SER A C 1
ATOM 664 O O . SER A 1 83 ? 19.531 -21.422 -8.906 1 94 83 SER A O 1
ATOM 666 N N . GLY A 1 84 ? 18.188 -22.719 -10.109 1 94.12 84 GLY A N 1
ATOM 667 C CA . GLY A 1 84 ? 17.047 -21.812 -9.992 1 94.12 84 GLY A CA 1
ATOM 668 C C . GLY A 1 84 ? 16.547 -21.672 -8.57 1 94.12 84 GLY A C 1
ATOM 669 O O . GLY A 1 84 ? 16.266 -20.562 -8.109 1 94.12 84 GLY A O 1
ATOM 670 N N . GLU A 1 85 ? 16.484 -22.797 -7.949 1 94.94 85 GLU A N 1
ATOM 671 C CA . GLU A 1 85 ? 16.031 -22.781 -6.562 1 94.94 85 GLU A CA 1
ATOM 672 C C . GLU A 1 85 ? 17.047 -22.094 -5.66 1 94.94 85 GLU A C 1
ATOM 674 O O . GLU A 1 85 ? 16.672 -21.422 -4.695 1 94.94 85 GLU A O 1
ATOM 679 N N . THR A 1 86 ? 18.281 -22.281 -5.93 1 96.5 86 THR A N 1
ATOM 680 C CA . THR A 1 86 ? 19.328 -21.594 -5.188 1 96.5 86 THR A CA 1
ATOM 681 C C . THR A 1 86 ? 19.203 -20.078 -5.348 1 96.5 86 THR A C 1
ATOM 683 O O . THR A 1 86 ? 19.344 -19.344 -4.375 1 96.5 86 THR A O 1
ATOM 686 N N . LEU A 1 87 ? 18.922 -19.641 -6.551 1 96.81 87 LEU A N 1
ATOM 687 C CA . LEU A 1 87 ? 18.719 -18.219 -6.797 1 96.81 87 LEU A CA 1
ATOM 688 C C . LEU A 1 87 ? 17.531 -17.703 -6 1 96.81 87 LEU A C 1
ATOM 690 O O . LEU A 1 87 ? 17.625 -16.672 -5.328 1 96.81 87 LEU A O 1
ATOM 694 N N . GLN A 1 88 ? 16.453 -18.422 -6.059 1 97.19 88 GLN A N 1
ATOM 695 C CA . GLN A 1 88 ? 15.25 -18.016 -5.332 1 97.19 88 GLN A CA 1
ATOM 696 C C . GLN A 1 88 ? 15.531 -17.891 -3.838 1 97.19 88 GLN A C 1
ATOM 698 O O . GLN A 1 88 ? 15.188 -16.875 -3.223 1 97.19 88 GLN A O 1
ATOM 703 N N . GLY A 1 89 ? 16.125 -18.938 -3.293 1 97.81 89 GLY A N 1
ATOM 704 C CA . GLY A 1 89 ? 16.453 -18.891 -1.878 1 97.81 89 GLY A CA 1
ATOM 705 C C . GLY A 1 89 ? 17.375 -17.75 -1.51 1 97.81 89 GLY A C 1
ATOM 706 O O . GLY A 1 89 ? 17.172 -17.094 -0.48 1 97.81 89 GLY A O 1
ATOM 707 N N . SER A 1 90 ? 18.359 -17.5 -2.336 1 98.31 90 SER A N 1
ATOM 708 C CA . SER A 1 90 ? 19.281 -16.406 -2.1 1 98.31 90 SER A CA 1
ATOM 709 C C . SER A 1 90 ? 18.562 -15.055 -2.135 1 98.31 90 SER A C 1
ATOM 711 O O . SER A 1 90 ? 18.859 -14.164 -1.335 1 98.31 90 SER A O 1
ATOM 713 N N . LEU A 1 91 ? 17.641 -14.922 -3.053 1 98.75 91 LEU A N 1
ATOM 714 C CA . LEU A 1 91 ? 16.906 -13.672 -3.168 1 98.75 91 LEU A CA 1
ATOM 715 C C . LEU A 1 91 ? 16.016 -13.445 -1.945 1 98.75 91 LEU A C 1
ATOM 717 O O . LEU A 1 91 ? 15.914 -12.328 -1.445 1 98.75 91 LEU A O 1
ATOM 721 N N . TYR A 1 92 ? 15.352 -14.539 -1.436 1 98.69 92 TYR A N 1
ATOM 722 C CA . TYR A 1 92 ? 14.594 -14.422 -0.195 1 98.69 92 TYR A CA 1
ATOM 723 C C . TYR A 1 92 ? 15.492 -13.992 0.956 1 98.69 92 TYR A C 1
ATOM 725 O O . TYR A 1 92 ? 15.109 -13.148 1.771 1 98.69 92 TYR A O 1
ATOM 733 N N . PHE A 1 93 ? 16.656 -14.539 0.995 1 98.75 93 PHE A N 1
ATOM 734 C CA . PHE A 1 93 ? 17.594 -14.258 2.076 1 98.75 93 PHE A CA 1
ATOM 735 C C . PHE A 1 93 ? 18.078 -12.82 2.014 1 98.75 93 PHE A C 1
ATOM 737 O O . PHE A 1 93 ? 18.125 -12.125 3.033 1 98.75 93 PHE A O 1
ATOM 744 N N . VAL A 1 94 ? 18.484 -12.383 0.837 1 98.88 94 VAL A N 1
ATOM 745 C CA . VAL A 1 94 ? 18.953 -11.016 0.643 1 98.88 94 VAL A CA 1
ATOM 746 C C . VAL A 1 94 ? 17.828 -10.031 1.019 1 98.88 94 VAL A C 1
ATOM 748 O O . VAL A 1 94 ? 18.094 -9.016 1.674 1 98.88 94 VAL A O 1
ATOM 751 N N . CYS A 1 95 ? 16.609 -10.344 0.604 1 98.88 95 CYS A N 1
ATOM 752 C CA . CYS A 1 95 ? 15.469 -9.492 0.936 1 98.88 95 CYS A CA 1
ATOM 753 C C . CYS A 1 95 ? 15.297 -9.375 2.445 1 98.88 95 CYS A C 1
ATOM 755 O O . CYS A 1 95 ? 15.078 -8.281 2.967 1 98.88 95 CYS A O 1
ATOM 757 N N . LEU A 1 96 ? 15.422 -10.453 3.148 1 98.94 96 LEU A N 1
ATOM 758 C CA . LEU A 1 96 ? 15.297 -10.438 4.602 1 98.94 96 LEU A CA 1
ATOM 759 C C . LEU A 1 96 ? 16.375 -9.578 5.234 1 98.94 96 LEU A C 1
ATOM 761 O O . LEU A 1 96 ? 16.109 -8.766 6.121 1 98.94 96 LEU A O 1
ATOM 765 N N . LEU A 1 97 ? 17.594 -9.734 4.777 1 98.88 97 LEU A N 1
ATOM 766 C CA . LEU A 1 97 ? 18.719 -8.984 5.32 1 98.88 97 LEU A CA 1
ATOM 767 C C . LEU A 1 97 ? 18.531 -7.488 5.102 1 98.88 97 LEU A C 1
ATOM 769 O O . LEU A 1 97 ? 18.641 -6.699 6.043 1 98.88 97 LEU A O 1
ATOM 773 N N . LEU A 1 98 ? 18.219 -7.125 3.863 1 98.88 98 LEU A N 1
ATOM 774 C CA . LEU A 1 98 ? 18.109 -5.707 3.525 1 98.88 98 LEU A CA 1
ATOM 775 C C . LEU A 1 98 ? 16.891 -5.082 4.188 1 98.88 98 LEU A C 1
ATOM 777 O O . LEU A 1 98 ? 16.938 -3.93 4.625 1 98.88 98 LEU A O 1
ATOM 781 N N . ALA A 1 99 ? 15.789 -5.828 4.23 1 98.81 99 ALA A N 1
ATOM 782 C CA . ALA A 1 99 ? 14.609 -5.34 4.945 1 98.81 99 ALA A CA 1
ATOM 783 C C . ALA A 1 99 ? 14.922 -5.109 6.422 1 98.81 99 ALA A C 1
ATOM 785 O O . ALA A 1 99 ? 14.461 -4.129 7.012 1 98.81 99 ALA A O 1
ATOM 786 N N . SER A 1 100 ? 15.703 -5.977 7.023 1 98.88 100 SER A N 1
ATOM 787 C CA . SER A 1 100 ? 16.062 -5.848 8.43 1 98.88 100 SER A CA 1
ATOM 788 C C . SER A 1 100 ? 16.969 -4.641 8.656 1 98.88 100 SER A C 1
ATOM 790 O O . SER A 1 100 ? 16.797 -3.904 9.633 1 98.88 100 SER A O 1
ATOM 792 N N . VAL A 1 101 ? 17.906 -4.477 7.785 1 98.81 101 VAL A N 1
ATOM 793 C CA . VAL A 1 101 ? 18.797 -3.324 7.871 1 98.81 101 VAL A CA 1
ATOM 794 C C . VAL A 1 101 ? 17.969 -2.033 7.816 1 98.81 101 VAL A C 1
ATOM 796 O O . VAL A 1 101 ? 18.234 -1.1 8.578 1 98.81 101 VAL A O 1
ATOM 799 N N . ASN A 1 102 ? 16.969 -1.988 6.977 1 98.62 102 ASN A N 1
ATOM 800 C CA . ASN A 1 102 ? 16.094 -0.821 6.879 1 98.62 102 ASN A CA 1
ATOM 801 C C . ASN A 1 102 ? 15.266 -0.637 8.141 1 98.62 102 ASN A C 1
ATOM 803 O O . ASN A 1 102 ? 15.227 0.456 8.711 1 98.62 102 ASN A O 1
ATOM 807 N N . ALA A 1 103 ? 14.68 -1.662 8.57 1 98.69 103 ALA A N 1
ATOM 808 C CA . ALA A 1 103 ? 13.742 -1.594 9.695 1 98.69 103 ALA A CA 1
ATOM 809 C C . ALA A 1 103 ? 14.461 -1.224 10.984 1 98.69 103 ALA A C 1
ATOM 811 O O . ALA A 1 103 ? 13.953 -0.435 11.781 1 98.69 103 ALA A O 1
ATOM 812 N N . LEU A 1 104 ? 15.656 -1.786 11.188 1 98.5 104 LEU A N 1
ATOM 813 C CA . LEU A 1 104 ? 16.312 -1.681 12.484 1 98.5 104 LEU A CA 1
ATOM 814 C C . LEU A 1 104 ? 17.281 -0.51 12.516 1 98.5 104 LEU A C 1
ATOM 816 O O . LEU A 1 104 ? 17.641 -0.015 13.586 1 98.5 104 LEU A O 1
ATOM 820 N N . GLY A 1 105 ? 17.766 -0.095 11.383 1 98.5 105 GLY A N 1
ATOM 821 C CA . GLY A 1 105 ? 18.828 0.895 11.383 1 98.5 105 GLY A CA 1
ATOM 822 C C . GLY A 1 105 ? 18.516 2.094 10.5 1 98.5 105 GLY A C 1
ATOM 823 O O . GLY A 1 105 ? 18.328 3.203 11.008 1 98.5 105 GLY A O 1
ATOM 824 N N . LEU A 1 106 ? 18.344 1.865 9.195 1 98.38 106 LEU A N 1
ATOM 825 C CA . LEU A 1 106 ? 18.312 2.947 8.219 1 98.38 106 LEU A CA 1
ATOM 826 C C . LEU A 1 106 ? 17.047 3.791 8.383 1 98.38 106 LEU A C 1
ATOM 828 O O . LEU A 1 106 ? 17.109 5.023 8.406 1 98.38 106 LEU A O 1
ATOM 832 N N . SER A 1 107 ? 15.898 3.121 8.547 1 97.81 107 SER A N 1
ATOM 833 C CA . SER A 1 107 ? 14.633 3.85 8.602 1 97.81 107 SER A CA 1
ATOM 834 C C . SER A 1 107 ? 14.578 4.766 9.82 1 97.81 107 SER A C 1
ATOM 836 O O . SER A 1 107 ? 14.312 5.965 9.695 1 97.81 107 SER A O 1
ATOM 838 N N . PRO A 1 108 ? 14.867 4.262 11.055 1 98.25 108 PRO A N 1
ATOM 839 C CA . PRO A 1 108 ? 14.844 5.172 12.203 1 98.25 108 PRO A CA 1
ATOM 840 C C . PRO A 1 108 ? 15.883 6.281 12.094 1 98.25 108 PRO A C 1
ATOM 842 O O . PRO A 1 108 ? 15.625 7.418 12.5 1 98.25 108 PRO A O 1
ATOM 845 N N . ALA A 1 109 ? 17.047 5.984 11.531 1 98.62 109 ALA A N 1
ATOM 846 C CA . ALA A 1 109 ? 18.078 6.996 11.352 1 98.62 109 ALA A CA 1
ATOM 847 C C . ALA A 1 109 ? 17.656 8.062 10.352 1 98.62 109 ALA A C 1
ATOM 849 O O . ALA A 1 109 ? 17.922 9.25 10.539 1 98.62 109 ALA A O 1
ATOM 850 N N . THR A 1 110 ? 17.031 7.66 9.242 1 98.69 110 THR A N 1
ATOM 851 C CA . THR A 1 110 ? 16.531 8.586 8.234 1 98.69 110 THR A CA 1
ATOM 852 C C . THR A 1 110 ? 15.445 9.492 8.828 1 98.69 110 THR A C 1
ATOM 854 O O . THR A 1 110 ? 15.453 10.703 8.594 1 98.69 110 THR A O 1
ATOM 857 N N . THR A 1 111 ? 14.578 8.898 9.586 1 98.69 111 THR A N 1
ATOM 858 C CA . THR A 1 111 ? 13.5 9.656 10.211 1 98.69 111 THR A CA 1
ATOM 859 C C . THR A 1 111 ? 14.055 10.688 11.188 1 98.69 111 THR A C 1
ATOM 861 O O . THR A 1 111 ? 13.617 11.844 11.188 1 98.69 111 THR A O 1
ATOM 864 N N . ALA A 1 112 ? 15.008 10.266 11.992 1 98.62 112 ALA A N 1
ATOM 865 C CA . ALA A 1 112 ? 15.641 11.195 12.93 1 98.62 112 ALA A CA 1
ATOM 866 C C . ALA A 1 112 ? 16.312 12.352 12.195 1 98.62 112 ALA A C 1
ATOM 868 O O . ALA A 1 112 ? 16.172 13.508 12.602 1 98.62 112 ALA A O 1
ATOM 869 N N . ALA A 1 113 ? 17.016 12.039 11.125 1 98.69 113 ALA A N 1
ATOM 870 C CA . ALA A 1 113 ? 17.672 13.07 10.32 1 98.69 113 ALA A CA 1
ATOM 871 C C . ALA A 1 113 ? 16.641 14.008 9.695 1 98.69 113 ALA A C 1
ATOM 873 O O . ALA A 1 113 ? 16.875 15.219 9.586 1 98.69 113 ALA A O 1
ATOM 874 N N . MET A 1 114 ? 15.547 13.5 9.281 1 98.56 114 MET A N 1
ATOM 875 C CA . MET A 1 114 ? 14.477 14.297 8.688 1 98.56 114 MET A CA 1
ATOM 876 C C . MET A 1 114 ? 13.93 15.305 9.695 1 98.56 114 MET A C 1
ATOM 878 O O . MET A 1 114 ? 13.727 16.469 9.359 1 98.56 114 MET A O 1
ATOM 882 N N . PHE A 1 115 ? 13.734 14.836 10.938 1 98.38 115 PHE A N 1
ATOM 883 C CA . PHE A 1 115 ? 13.164 15.734 11.938 1 98.38 115 PHE A CA 1
ATOM 884 C C . PHE A 1 115 ? 14.164 16.812 12.32 1 98.38 115 PHE A C 1
ATOM 886 O O . PHE A 1 115 ? 13.773 17.953 12.609 1 98.38 115 PHE A O 1
ATOM 893 N N . GLN A 1 116 ? 15.438 16.516 12.328 1 98.31 116 GLN A N 1
ATOM 894 C CA . GLN A 1 116 ? 16.453 17.531 12.555 1 98.31 116 GLN A CA 1
ATOM 895 C C . GLN A 1 116 ? 16.438 18.594 11.445 1 98.31 116 GLN A C 1
ATOM 897 O O . GLN A 1 116 ? 16.516 19.781 11.719 1 98.31 116 GLN A O 1
ATOM 902 N N . LEU A 1 117 ? 16.359 18.094 10.227 1 98.25 117 LEU A N 1
ATOM 903 C CA . LEU A 1 117 ? 16.281 18.969 9.07 1 98.25 117 LEU A CA 1
ATOM 904 C C . LEU A 1 117 ? 15.055 19.875 9.148 1 98.25 117 LEU A C 1
ATOM 906 O O . LEU A 1 117 ? 15.156 21.094 8.938 1 98.25 117 LEU A O 1
ATOM 910 N N . GLN A 1 118 ? 13.938 19.359 9.523 1 97.88 118 GLN A N 1
ATOM 911 C CA . GLN A 1 118 ? 12.68 20.078 9.586 1 97.88 118 GLN A CA 1
ATOM 912 C C . GLN A 1 118 ? 12.695 21.109 10.711 1 97.88 118 GLN A C 1
ATOM 914 O O . GLN A 1 118 ? 12.078 22.172 10.602 1 97.88 118 GLN A O 1
ATOM 919 N N . ALA A 1 119 ? 13.398 20.766 11.773 1 98.12 119 ALA A N 1
ATOM 920 C CA . ALA A 1 119 ? 13.523 21.703 12.875 1 98.12 119 ALA A CA 1
ATOM 921 C C . ALA A 1 119 ? 14.203 23 12.422 1 98.12 119 ALA A C 1
ATOM 923 O O . ALA A 1 119 ? 13.758 24.094 12.766 1 98.12 119 ALA A O 1
ATOM 924 N N . ILE A 1 120 ? 15.227 22.906 11.656 1 98.06 120 ILE A N 1
ATOM 925 C CA . ILE A 1 120 ? 15.922 24.062 11.125 1 98.06 120 ILE A CA 1
ATOM 926 C C . ILE A 1 120 ? 15.008 24.828 10.172 1 98.06 120 ILE A C 1
ATOM 928 O O . ILE A 1 120 ? 14.938 26.062 10.211 1 98.06 120 ILE A O 1
ATOM 932 N N . GLU A 1 121 ? 14.328 24.094 9.32 1 97.44 121 GLU A N 1
ATOM 933 C CA . GLU A 1 121 ? 13.398 24.703 8.375 1 97.44 121 GLU A CA 1
ATOM 934 C C . GLU A 1 121 ? 12.32 25.5 9.086 1 97.44 121 GLU A C 1
ATOM 936 O O . GLU A 1 121 ? 11.984 26.609 8.664 1 97.44 121 GLU A O 1
ATOM 941 N N . ARG A 1 122 ? 11.836 24.969 10.148 1 97.06 122 ARG A N 1
ATOM 942 C CA . ARG A 1 122 ? 10.797 25.656 10.922 1 97.06 122 ARG A CA 1
ATOM 943 C C . ARG A 1 122 ? 11.32 26.969 11.492 1 97.06 122 ARG A C 1
ATOM 945 O O . ARG A 1 122 ? 10.594 27.969 11.523 1 97.06 122 ARG A O 1
ATOM 952 N N . GLU A 1 123 ? 12.539 27 11.883 1 96.94 123 GLU A N 1
ATOM 953 C CA . GLU A 1 123 ? 13.172 28.203 12.414 1 96.94 123 GLU A CA 1
ATOM 954 C C . GLU A 1 123 ? 13.242 29.297 11.359 1 96.94 123 GLU A C 1
ATOM 956 O O . GLU A 1 123 ? 13.312 30.484 11.695 1 96.94 123 GLU A O 1
ATOM 961 N N . HIS A 1 124 ? 13.188 28.891 10.18 1 95.81 124 HIS A N 1
ATOM 962 C CA . HIS A 1 124 ? 13.297 29.859 9.094 1 95.81 124 HIS A CA 1
ATOM 963 C C . HIS A 1 124 ? 11.953 30.062 8.398 1 95.81 124 HIS A C 1
ATOM 965 O O . HIS A 1 124 ? 11.898 30.562 7.273 1 95.81 124 HIS A O 1
ATOM 971 N N . GLY A 1 125 ? 10.898 29.453 8.984 1 95.12 125 GLY A N 1
ATOM 972 C CA . GLY A 1 125 ? 9.547 29.656 8.484 1 95.12 125 GLY A CA 1
ATOM 973 C C . GLY A 1 125 ? 9.242 28.844 7.25 1 95.12 125 GLY A C 1
ATOM 974 O O . GLY A 1 125 ? 8.406 29.219 6.43 1 95.12 125 GLY A O 1
ATOM 975 N N . LEU A 1 126 ? 10.016 27.797 7.027 1 95.56 126 LEU A N 1
ATOM 976 C CA . LEU A 1 126 ? 9.836 26.922 5.867 1 95.56 126 LEU A CA 1
ATOM 977 C C . LEU A 1 126 ? 9.195 25.609 6.27 1 95.56 126 LEU A C 1
ATOM 979 O O . LEU A 1 126 ? 9.164 25.266 7.453 1 95.56 126 LEU A O 1
ATOM 983 N N . GLY A 1 127 ? 8.617 24.859 5.344 1 94.69 127 GLY A N 1
ATOM 984 C CA . GLY A 1 127 ? 8.109 23.516 5.594 1 94.69 127 GLY A CA 1
ATOM 985 C C . GLY A 1 127 ? 6.609 23.406 5.434 1 94.69 127 GLY A C 1
ATOM 986 O O . GLY A 1 127 ? 6.066 22.297 5.391 1 94.69 127 GLY A O 1
ATOM 987 N N . GLY A 1 128 ? 5.945 24.5 5.371 1 94.56 128 GLY A N 1
ATOM 988 C CA . GLY A 1 128 ? 4.492 24.516 5.309 1 94.56 128 GLY A CA 1
ATOM 989 C C . GLY A 1 128 ? 3.959 24.594 3.891 1 94.56 128 GLY A C 1
ATOM 990 O O . GLY A 1 128 ? 2.75 24.5 3.67 1 94.56 128 GLY A O 1
ATOM 991 N N . GLU A 1 129 ? 4.863 24.766 2.928 1 93.56 129 GLU A N 1
ATOM 992 C CA . GLU A 1 129 ? 4.453 24.891 1.534 1 93.56 129 GLU A CA 1
ATOM 993 C C . GLU A 1 129 ? 4.125 23.547 0.918 1 93.56 129 GLU A C 1
ATOM 995 O O . GLU A 1 129 ? 4.637 22.516 1.364 1 93.56 129 GLU A O 1
ATOM 1000 N N . VAL A 1 130 ? 3.256 23.609 -0.093 1 94.25 130 VAL A N 1
ATOM 1001 C CA . VAL A 1 130 ? 2.83 22.391 -0.768 1 94.25 130 VAL A CA 1
ATOM 1002 C C . VAL A 1 130 ? 3.57 22.25 -2.096 1 94.25 130 VAL A C 1
ATOM 1004 O O . VAL A 1 130 ? 3.672 23.203 -2.863 1 94.25 130 VAL A O 1
ATOM 1007 N N . GLY A 1 131 ? 4.07 21.016 -2.25 1 88.81 131 GLY A N 1
ATOM 1008 C CA . GLY A 1 131 ? 4.684 20.719 -3.533 1 88.81 131 GLY A CA 1
ATOM 1009 C C . GLY A 1 131 ? 6.195 20.844 -3.516 1 88.81 131 GLY A C 1
ATOM 1010 O O . GLY A 1 131 ? 6.746 21.656 -2.762 1 88.81 131 GLY A O 1
ATOM 1011 N N . LEU A 1 132 ? 6.934 20.297 -4.359 1 83.25 132 LEU A N 1
ATOM 1012 C CA . LEU A 1 132 ? 8.391 20.203 -4.406 1 83.25 132 LEU A CA 1
ATOM 1013 C C . LEU A 1 132 ? 9.008 21.516 -4.91 1 83.25 132 LEU A C 1
ATOM 1015 O O . LEU A 1 132 ? 10.125 21.859 -4.531 1 83.25 132 LEU A O 1
ATOM 1019 N N . ALA A 1 133 ? 8.242 22.188 -5.676 1 86.19 133 ALA A N 1
ATOM 1020 C CA . ALA A 1 133 ? 8.812 23.375 -6.309 1 86.19 133 ALA A CA 1
ATOM 1021 C C . ALA A 1 133 ? 8.5 24.641 -5.5 1 86.19 133 ALA A C 1
ATOM 1023 O O . ALA A 1 133 ? 9.016 25.719 -5.797 1 86.19 133 ALA A O 1
ATOM 1024 N N . ALA A 1 134 ? 7.801 24.4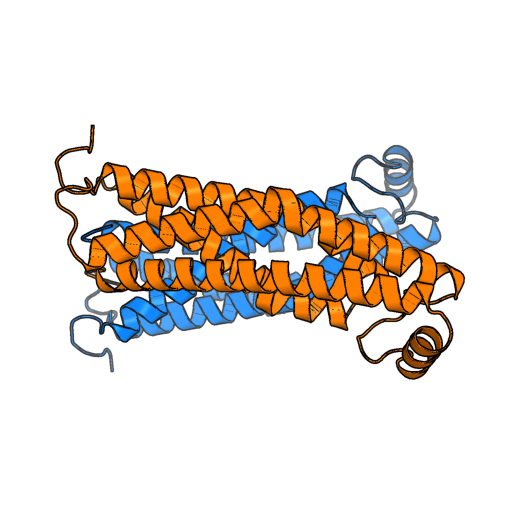06 -4.453 1 87.31 134 ALA A N 1
ATOM 1025 C CA . ALA A 1 134 ? 7.406 25.578 -3.666 1 87.31 134 ALA A CA 1
ATOM 1026 C C . ALA A 1 134 ? 8.602 26.172 -2.939 1 87.31 134 ALA A C 1
ATOM 1028 O O . ALA A 1 134 ? 9.391 25.453 -2.318 1 87.31 134 ALA A O 1
ATOM 1029 N N . ARG A 1 135 ? 8.883 27.484 -3.076 1 91.75 135 ARG A N 1
ATOM 1030 C CA . ARG A 1 135 ? 9.922 28.281 -2.424 1 91.75 135 ARG A CA 1
ATOM 1031 C C . ARG A 1 135 ? 11.305 27.703 -2.688 1 91.75 135 ARG A C 1
ATOM 1033 O O . ARG A 1 135 ? 12.164 27.703 -1.803 1 91.75 135 ARG A O 1
ATOM 1040 N N . ARG A 1 136 ? 11.508 27.141 -3.836 1 92.94 136 ARG A N 1
ATOM 1041 C CA . ARG A 1 136 ? 12.758 26.484 -4.223 1 92.94 136 ARG A CA 1
ATOM 1042 C C . ARG A 1 136 ? 13.945 27.422 -4.035 1 92.94 136 ARG A C 1
ATOM 1044 O O . ARG A 1 136 ? 14.992 27 -3.529 1 92.94 136 ARG A O 1
ATOM 1051 N N . GLU A 1 137 ? 13.82 28.641 -4.371 1 94.5 137 GLU A N 1
ATOM 1052 C CA . GLU A 1 137 ? 14.898 29.609 -4.258 1 94.5 137 GLU A CA 1
ATOM 1053 C C . GLU A 1 137 ? 15.266 29.859 -2.795 1 94.5 137 GLU A C 1
ATOM 1055 O O . GLU A 1 137 ? 16.438 30 -2.457 1 94.5 137 GLU A O 1
ATOM 1060 N N . THR A 1 138 ? 14.266 29.891 -1.964 1 95.81 138 THR A N 1
ATOM 1061 C CA . THR A 1 138 ? 14.5 30.125 -0.542 1 95.81 138 THR A CA 1
ATOM 1062 C C . THR A 1 138 ? 15.258 28.953 0.085 1 95.81 138 THR A C 1
ATOM 1064 O O . THR A 1 138 ? 16.172 29.172 0.887 1 95.81 138 THR A O 1
ATOM 1067 N N . TYR A 1 139 ? 14.891 27.797 -0.262 1 95.19 139 TYR A N 1
ATOM 1068 C CA . TYR A 1 139 ? 15.594 26.625 0.226 1 95.19 139 TYR A CA 1
ATOM 1069 C C . TYR A 1 139 ? 17.047 26.609 -0.265 1 95.19 139 TYR A C 1
ATOM 1071 O O . TYR A 1 139 ? 17.953 26.25 0.481 1 95.19 139 TYR A O 1
ATOM 1079 N N . GLN A 1 140 ? 17.219 26.938 -1.528 1 95.94 140 GLN A N 1
ATOM 1080 C CA . GLN A 1 140 ? 18.562 27 -2.088 1 95.94 140 GLN A CA 1
ATOM 1081 C C . GLN A 1 140 ? 19.422 28.031 -1.364 1 95.94 140 GLN A C 1
ATOM 1083 O O . GLN A 1 140 ? 20.578 27.781 -1.054 1 95.94 140 GLN A O 1
ATOM 1088 N N . GLN A 1 141 ? 18.875 29.141 -1.111 1 97.25 141 GLN A N 1
ATOM 1089 C CA . GLN A 1 141 ? 19.578 30.188 -0.38 1 97.25 141 GLN A CA 1
ATOM 1090 C C . GLN A 1 141 ? 19.938 29.734 1.033 1 97.25 141 GLN A C 1
ATOM 1092 O O . GLN A 1 141 ? 21.031 29.984 1.521 1 97.25 141 GLN A O 1
ATOM 1097 N N . LEU A 1 142 ? 18.969 29.094 1.693 1 96.88 142 LEU A N 1
ATOM 1098 C CA . LEU A 1 142 ? 19.203 28.562 3.035 1 96.88 142 LEU A CA 1
ATOM 1099 C C . LEU A 1 142 ? 20.359 27.562 3.029 1 96.88 142 LEU A C 1
ATOM 1101 O O . LEU A 1 142 ? 21.203 27.578 3.916 1 96.88 142 LEU A O 1
ATOM 1105 N N . ARG A 1 143 ? 20.344 26.688 2.057 1 96.19 143 ARG A N 1
ATOM 1106 C CA . ARG A 1 143 ? 21.391 25.688 1.919 1 96.19 143 ARG A CA 1
ATOM 1107 C C . ARG A 1 143 ? 22.75 26.328 1.756 1 96.19 143 ARG A C 1
ATOM 1109 O O . ARG A 1 143 ? 23.75 25.859 2.32 1 96.19 143 ARG A O 1
ATOM 1116 N N . GLU A 1 144 ? 22.828 27.406 1.093 1 97.06 144 GLU A N 1
ATOM 1117 C CA . GLU A 1 144 ? 24.078 28.094 0.802 1 97.06 144 GLU A CA 1
ATOM 1118 C C . GLU A 1 144 ? 24.531 28.922 1.997 1 97.06 144 GLU A C 1
ATOM 1120 O O . GLU A 1 144 ? 25.734 29.078 2.227 1 97.06 144 GLU A O 1
ATOM 1125 N N . ARG A 1 145 ? 23.688 29.391 2.719 1 97.06 145 ARG A N 1
ATOM 1126 C CA . ARG A 1 145 ? 24.031 30.359 3.754 1 97.06 145 ARG A CA 1
ATOM 1127 C C . ARG A 1 145 ? 24.156 29.688 5.113 1 97.06 145 ARG A C 1
ATOM 1129 O O . ARG A 1 145 ? 24.766 30.234 6.031 1 97.06 145 ARG A O 1
ATOM 1136 N N . ASP A 1 146 ? 23.531 28.609 5.359 1 97.19 146 ASP A N 1
ATOM 1137 C CA . ASP A 1 146 ? 23.516 27.922 6.652 1 97.19 146 ASP A CA 1
ATOM 1138 C C . ASP A 1 146 ? 24.203 26.562 6.566 1 97.19 146 ASP A C 1
ATOM 1140 O O . ASP A 1 146 ? 23.594 25.578 6.164 1 97.19 146 ASP A O 1
ATOM 1144 N N . PRO A 1 147 ? 25.422 26.469 7.039 1 97.12 147 PRO A N 1
ATOM 1145 C CA . PRO A 1 147 ? 26.156 25.203 6.973 1 97.12 147 PRO A CA 1
ATOM 1146 C C . PRO A 1 147 ? 25.469 24.078 7.762 1 97.12 147 PRO A C 1
ATOM 1148 O O . PRO A 1 147 ? 25.578 22.906 7.391 1 97.12 147 PRO A O 1
ATOM 1151 N N . LYS A 1 148 ? 24.875 24.453 8.836 1 97.44 148 LYS A N 1
ATOM 1152 C CA . LYS A 1 148 ? 24.156 23.453 9.617 1 97.44 148 LYS A CA 1
ATOM 1153 C C . LYS A 1 148 ? 23.031 22.828 8.805 1 97.44 148 LYS A C 1
ATOM 1155 O O . LYS A 1 148 ? 22.812 21.609 8.867 1 97.44 148 LYS A O 1
ATOM 1160 N N . TYR A 1 149 ? 22.266 23.641 8.125 1 98.19 149 TYR A N 1
ATOM 1161 C CA . TYR A 1 149 ? 21.203 23.141 7.258 1 98.19 149 TYR A CA 1
ATOM 1162 C C . TYR A 1 149 ? 21.781 22.25 6.156 1 98.19 149 TYR A C 1
ATOM 1164 O O . TYR A 1 149 ? 21.25 21.188 5.863 1 98.19 149 TYR A O 1
ATOM 1172 N N . GLN A 1 150 ? 22.812 22.688 5.539 1 98.25 150 GLN A N 1
ATOM 1173 C CA . GLN A 1 150 ? 23.453 21.906 4.48 1 98.25 150 GLN A CA 1
ATOM 1174 C C . GLN A 1 150 ? 23.891 20.531 4.98 1 98.25 150 GLN A C 1
ATOM 1176 O O . GLN A 1 150 ? 23.688 19.531 4.305 1 98.25 150 GLN A O 1
ATOM 1181 N N . ALA A 1 151 ? 24.5 20.531 6.121 1 98.31 151 ALA A N 1
ATOM 1182 C CA . ALA A 1 151 ? 24.969 19.266 6.695 1 98.31 151 ALA A CA 1
ATOM 1183 C C . ALA A 1 151 ? 23.797 18.344 7.02 1 98.31 151 ALA A C 1
ATOM 1185 O O . ALA A 1 151 ? 23.859 17.141 6.758 1 98.31 151 ALA A O 1
ATOM 1186 N N . ALA A 1 152 ? 22.781 18.906 7.629 1 98.38 152 ALA A N 1
ATOM 1187 C CA . ALA A 1 152 ? 21.594 18.125 7.957 1 98.38 152 ALA A CA 1
ATOM 1188 C C . ALA A 1 152 ? 20.938 17.547 6.699 1 98.38 152 ALA A C 1
ATOM 1190 O O . ALA A 1 152 ? 20.5 16.406 6.684 1 98.38 152 ALA A O 1
ATOM 1191 N N . ARG A 1 153 ? 20.859 18.391 5.73 1 98.25 153 ARG A N 1
ATOM 1192 C CA . ARG A 1 153 ? 20.281 17.969 4.457 1 98.25 153 ARG A CA 1
ATOM 1193 C C . ARG A 1 153 ? 21.078 16.828 3.844 1 98.25 153 ARG A C 1
ATOM 1195 O O . ARG A 1 153 ? 20.5 15.836 3.373 1 98.25 153 ARG A O 1
ATOM 1202 N N . GLN A 1 154 ? 22.328 16.953 3.818 1 98.38 154 GLN A N 1
ATOM 1203 C CA . GLN A 1 154 ? 23.188 15.914 3.271 1 98.38 154 GLN A CA 1
ATOM 1204 C C . GLN A 1 154 ? 23.047 14.609 4.047 1 98.38 154 GLN A C 1
ATOM 1206 O O . GLN A 1 154 ? 23.016 13.531 3.457 1 98.38 154 GLN A O 1
ATOM 1211 N N . THR A 1 155 ? 23 14.719 5.305 1 98.5 155 THR A N 1
ATOM 1212 C CA . THR A 1 155 ? 22.812 13.539 6.141 1 98.5 155 THR A CA 1
ATOM 1213 C C . THR A 1 155 ? 21.5 12.844 5.816 1 98.5 155 THR A C 1
ATOM 1215 O O . THR A 1 155 ? 21.453 11.625 5.621 1 98.5 155 THR A O 1
ATOM 1218 N N . PHE A 1 156 ? 20.422 13.625 5.781 1 98.69 156 PHE A N 1
ATOM 1219 C CA . PHE A 1 156 ? 19.109 13.07 5.457 1 98.69 156 PHE A CA 1
ATOM 1220 C C . PHE A 1 156 ? 19.141 12.391 4.094 1 98.69 156 PHE A C 1
ATOM 1222 O O . PHE A 1 156 ? 18.719 11.242 3.959 1 98.69 156 PHE A O 1
ATOM 1229 N N . PHE A 1 157 ? 19.625 13.039 3.076 1 98.12 157 PHE A N 1
ATOM 1230 C CA . PHE A 1 157 ? 19.547 12.531 1.713 1 98.12 157 PHE A CA 1
ATOM 1231 C C . PHE A 1 157 ? 20.453 11.312 1.54 1 98.12 157 PHE A C 1
ATOM 1233 O O . PHE A 1 157 ? 20.125 10.398 0.776 1 98.12 157 PHE A O 1
ATOM 1240 N N . LYS A 1 158 ? 21.609 11.312 2.221 1 98.62 158 LYS A N 1
ATOM 1241 C CA . LYS A 1 158 ? 22.469 10.133 2.18 1 98.62 158 LYS A CA 1
ATOM 1242 C C . LYS A 1 158 ? 21.766 8.93 2.801 1 98.62 158 LYS A C 1
ATOM 1244 O O . LYS A 1 158 ? 21.719 7.852 2.199 1 98.62 158 LYS A O 1
ATOM 1249 N N . ARG A 1 159 ? 21.203 9.078 3.982 1 98.5 159 ARG A N 1
ATOM 1250 C CA . ARG A 1 159 ? 20.516 7.992 4.672 1 98.5 159 ARG A CA 1
ATOM 1251 C C . ARG A 1 159 ? 19.266 7.582 3.922 1 98.5 159 ARG A C 1
ATOM 1253 O O . ARG A 1 159 ? 18.984 6.387 3.764 1 98.5 159 ARG A O 1
ATOM 1260 N N . HIS A 1 160 ? 18.5 8.57 3.504 1 98.12 160 HIS A N 1
ATOM 1261 C CA . HIS A 1 160 ? 17.312 8.305 2.711 1 98.12 160 HIS A CA 1
ATOM 1262 C C . HIS A 1 160 ? 17.641 7.543 1.435 1 98.12 160 HIS A C 1
ATOM 1264 O O . HIS A 1 160 ? 16.938 6.605 1.06 1 98.12 160 HIS A O 1
ATOM 1270 N N . GLY A 1 161 ? 18.688 7.973 0.723 1 98.44 161 GLY A N 1
ATOM 1271 C CA . GLY A 1 161 ? 19.125 7.297 -0.488 1 98.44 161 GLY A CA 1
ATOM 1272 C C . GLY A 1 161 ? 19.5 5.848 -0.256 1 98.44 161 GLY A C 1
ATOM 1273 O O . GLY A 1 161 ? 19.141 4.973 -1.044 1 98.44 161 GLY A O 1
ATOM 1274 N N . LEU A 1 162 ? 20.234 5.594 0.834 1 98.56 162 LEU A N 1
ATOM 1275 C CA . LEU A 1 162 ? 20.641 4.234 1.178 1 98.56 162 LEU A CA 1
ATOM 1276 C C . LEU A 1 162 ? 19.422 3.383 1.522 1 98.56 162 LEU A C 1
ATOM 1278 O O . LEU A 1 162 ? 19.312 2.232 1.086 1 98.56 162 LEU A O 1
ATOM 1282 N N . SER A 1 163 ? 18.531 3.924 2.295 1 98.62 163 SER A N 1
ATOM 1283 C CA . SER A 1 163 ? 17.297 3.232 2.637 1 98.62 163 SER A CA 1
ATOM 1284 C C . SER A 1 163 ? 16.484 2.896 1.389 1 98.62 163 SER A C 1
ATOM 1286 O O . SER A 1 163 ? 15.969 1.785 1.256 1 98.62 163 SER A O 1
ATOM 1288 N N . THR A 1 164 ? 16.375 3.859 0.49 1 98.31 164 THR A N 1
ATOM 1289 C CA . THR A 1 164 ? 15.625 3.682 -0.75 1 98.31 164 THR A CA 1
ATOM 1290 C C . THR A 1 164 ? 16.266 2.604 -1.619 1 98.31 164 THR A C 1
ATOM 1292 O O . THR A 1 164 ? 15.562 1.78 -2.213 1 98.31 164 THR A O 1
ATOM 1295 N N . LEU A 1 165 ? 17.578 2.6 -1.693 1 98.31 165 LEU A N 1
ATOM 1296 C CA . LEU A 1 165 ? 18.281 1.585 -2.467 1 98.31 165 LEU A CA 1
ATOM 1297 C C . LEU A 1 165 ? 18.031 0.192 -1.903 1 98.31 165 LEU A C 1
ATOM 1299 O O . LEU A 1 165 ? 17.734 -0.741 -2.654 1 98.31 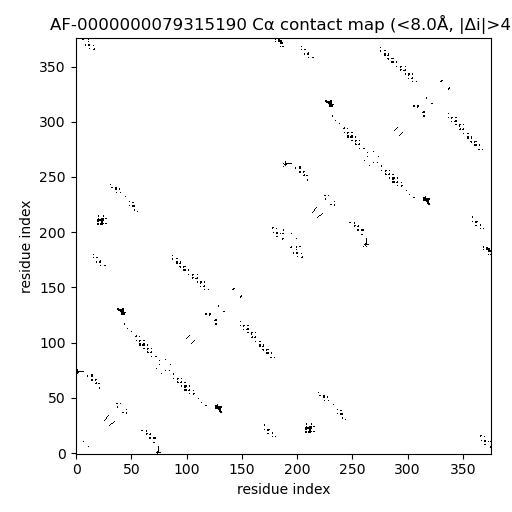165 LEU A O 1
ATOM 1303 N N . CYS A 1 166 ? 18.094 0.08 -0.567 1 98.56 166 CYS A N 1
ATOM 1304 C CA . CYS A 1 166 ? 17.766 -1.183 0.087 1 98.56 166 CYS A CA 1
ATOM 1305 C C . CYS A 1 166 ? 16.344 -1.621 -0.24 1 98.56 166 CYS A C 1
ATOM 1307 O O . CYS A 1 166 ? 16.109 -2.789 -0.555 1 98.56 166 CYS A O 1
ATOM 1309 N N . ASN A 1 167 ? 15.477 -0.739 -0.208 1 98.69 167 ASN A N 1
ATOM 1310 C CA . ASN A 1 167 ? 14.07 -1.023 -0.488 1 98.69 167 ASN A CA 1
ATOM 1311 C C . ASN A 1 167 ? 13.867 -1.46 -1.937 1 98.69 167 ASN A C 1
ATOM 1313 O O . ASN A 1 167 ? 13.109 -2.396 -2.205 1 98.69 167 ASN A O 1
ATOM 1317 N N . LEU A 1 168 ? 14.555 -0.81 -2.883 1 98.75 168 LEU A N 1
ATOM 1318 C CA . LEU A 1 168 ? 14.406 -1.126 -4.301 1 98.75 168 LEU A CA 1
ATOM 1319 C C . LEU A 1 168 ? 14.984 -2.504 -4.609 1 98.75 168 LEU A C 1
ATOM 1321 O O . LEU A 1 168 ? 14.438 -3.238 -5.438 1 98.75 168 LEU A O 1
ATOM 1325 N N . VAL A 1 169 ? 16.078 -2.805 -3.988 1 98.88 169 VAL A N 1
ATOM 1326 C CA . VAL A 1 169 ? 16.641 -4.137 -4.176 1 98.88 169 VAL A CA 1
ATOM 1327 C C . VAL A 1 169 ? 15.672 -5.188 -3.633 1 98.88 169 VAL A C 1
ATOM 1329 O O . VAL A 1 169 ? 15.461 -6.227 -4.262 1 98.88 169 VAL A O 1
ATOM 1332 N N . CYS A 1 170 ? 15.07 -4.945 -2.451 1 98.88 170 CYS A N 1
ATOM 1333 C CA . CYS A 1 170 ? 14.062 -5.848 -1.908 1 98.88 170 CYS A CA 1
ATOM 1334 C C . CYS A 1 170 ? 12.898 -6.012 -2.875 1 98.88 170 CYS A C 1
ATOM 1336 O O . CYS A 1 170 ? 12.398 -7.121 -3.068 1 98.88 170 CYS A O 1
ATOM 1338 N N . LEU A 1 171 ? 12.5 -4.922 -3.453 1 98.94 171 LEU A N 1
ATOM 1339 C CA . LEU A 1 171 ? 11.422 -4.973 -4.438 1 98.94 171 LEU A CA 1
ATOM 1340 C C . LEU A 1 171 ? 11.805 -5.871 -5.609 1 98.94 171 LEU A C 1
ATOM 1342 O O . LEU A 1 171 ? 10.984 -6.672 -6.074 1 98.94 171 LEU A O 1
ATOM 1346 N N . ALA A 1 172 ? 13.016 -5.715 -6.109 1 98.88 172 ALA A N 1
ATOM 1347 C CA . ALA A 1 172 ? 13.5 -6.551 -7.203 1 98.88 172 ALA A CA 1
ATOM 1348 C C . ALA A 1 172 ? 13.531 -8.023 -6.797 1 98.88 172 ALA A C 1
ATOM 1350 O O . ALA A 1 172 ? 13.141 -8.898 -7.574 1 98.88 172 ALA A O 1
ATOM 1351 N N . CYS A 1 173 ? 13.992 -8.297 -5.555 1 98.88 173 CYS A N 1
ATOM 1352 C CA . CYS A 1 173 ? 14.023 -9.664 -5.047 1 98.88 173 CYS A CA 1
ATOM 1353 C C . CYS A 1 173 ? 12.625 -10.266 -5.027 1 98.88 173 CYS A C 1
ATOM 1355 O O . CYS A 1 173 ? 12.422 -11.391 -5.496 1 98.88 173 CYS A O 1
ATOM 1357 N N . ASN A 1 174 ? 11.672 -9.57 -4.5 1 98.94 174 ASN A N 1
ATOM 1358 C CA . ASN A 1 174 ? 10.297 -10.039 -4.461 1 98.94 174 ASN A CA 1
ATOM 1359 C C . ASN A 1 174 ? 9.719 -10.203 -5.867 1 98.94 174 ASN A C 1
ATOM 1361 O O . ASN A 1 174 ? 8.977 -11.148 -6.129 1 98.94 174 ASN A O 1
ATOM 1365 N N . GLY A 1 175 ? 10.078 -9.25 -6.738 1 98.88 175 GLY A N 1
ATOM 1366 C CA . GLY A 1 175 ? 9.609 -9.328 -8.109 1 98.88 175 GLY A CA 1
ATOM 1367 C C . GLY A 1 175 ? 10.117 -10.562 -8.844 1 98.88 175 GLY A C 1
ATOM 1368 O O . GLY A 1 175 ? 9.359 -11.227 -9.547 1 98.88 175 GLY A O 1
ATOM 1369 N N . VAL A 1 176 ? 11.391 -10.859 -8.711 1 98.88 176 VAL A N 1
ATOM 1370 C CA . VAL A 1 176 ? 11.969 -12.023 -9.367 1 98.88 176 VAL A CA 1
ATOM 1371 C C . VAL A 1 176 ? 11.344 -13.305 -8.805 1 98.88 176 VAL A C 1
ATOM 1373 O O . VAL A 1 176 ? 11.039 -14.234 -9.555 1 98.88 176 VAL A O 1
ATOM 1376 N N . ASN A 1 177 ? 11.141 -13.414 -7.504 1 98.81 177 ASN A N 1
ATOM 1377 C CA . ASN A 1 177 ? 10.5 -14.586 -6.918 1 98.81 177 ASN A CA 1
ATOM 1378 C C . ASN A 1 177 ? 9.047 -14.719 -7.363 1 98.81 177 ASN A C 1
ATOM 1380 O O . ASN A 1 177 ? 8.555 -15.836 -7.551 1 98.81 177 ASN A O 1
ATOM 1384 N N . LEU A 1 178 ? 8.398 -13.609 -7.484 1 98.69 178 LEU A N 1
ATOM 1385 C CA . LEU A 1 178 ? 7.039 -13.633 -8.016 1 98.69 178 LEU A CA 1
ATOM 1386 C C . LEU A 1 178 ? 7.027 -14.102 -9.461 1 98.69 178 LEU A C 1
ATOM 1388 O O . LEU A 1 178 ? 6.145 -14.852 -9.867 1 98.69 178 LEU A O 1
ATOM 1392 N N . LEU A 1 179 ? 8.008 -13.648 -10.234 1 98.62 179 LEU A N 1
ATOM 1393 C CA . LEU A 1 179 ? 8.172 -14.094 -11.617 1 98.62 179 LEU A CA 1
ATOM 1394 C C . LEU A 1 179 ? 8.375 -15.602 -11.672 1 98.62 179 LEU A C 1
ATOM 1396 O O . LEU A 1 179 ? 7.75 -16.281 -12.492 1 98.62 179 LEU A O 1
ATOM 1400 N N . CYS A 1 180 ? 9.227 -16.125 -10.828 1 97.62 180 CYS A N 1
ATOM 1401 C CA . CYS A 1 180 ? 9.469 -17.562 -10.773 1 97.62 180 CYS A CA 1
ATOM 1402 C C . CYS A 1 180 ? 8.18 -18.328 -10.469 1 97.62 180 CYS A C 1
ATOM 1404 O O . CYS A 1 180 ? 7.891 -19.344 -11.094 1 97.62 180 CYS A O 1
ATOM 1406 N N . MET A 1 181 ? 7.41 -17.844 -9.531 1 97.44 181 MET A N 1
ATOM 1407 C CA . MET A 1 181 ? 6.141 -18.484 -9.203 1 97.44 181 MET A CA 1
ATOM 1408 C C . MET A 1 181 ? 5.184 -18.438 -10.391 1 97.44 181 MET A C 1
ATOM 1410 O O . MET A 1 181 ? 4.484 -19.406 -10.672 1 97.44 181 MET A O 1
ATOM 1414 N N . ALA A 1 182 ? 5.152 -17.281 -11.047 1 98 182 ALA A N 1
ATOM 1415 C CA . ALA A 1 182 ? 4.266 -17.125 -12.195 1 98 182 ALA A CA 1
ATOM 1416 C C . ALA A 1 182 ? 4.578 -18.156 -13.273 1 98 182 ALA A C 1
ATOM 1418 O O . ALA A 1 182 ? 3.668 -18.688 -13.922 1 98 182 ALA A O 1
ATOM 1419 N N . LEU A 1 183 ? 5.832 -18.438 -13.461 1 96.38 183 LEU A N 1
ATOM 1420 C CA . LEU A 1 183 ? 6.262 -19.359 -14.508 1 96.38 183 LEU A CA 1
ATOM 1421 C C . LEU A 1 183 ? 5.906 -20.797 -14.133 1 96.38 183 LEU A C 1
ATOM 1423 O O . LEU A 1 183 ? 5.93 -21.688 -14.984 1 96.38 183 LEU A O 1
ATOM 1427 N N . HIS A 1 184 ? 5.523 -21.047 -12.914 1 94.75 184 HIS A N 1
ATOM 1428 C CA . HIS A 1 184 ? 5.137 -22.375 -12.453 1 94.75 184 HIS A CA 1
ATOM 1429 C C . HIS A 1 184 ? 3.621 -22.531 -12.422 1 94.75 184 HIS A C 1
ATOM 1431 O O . HIS A 1 184 ? 3.105 -23.547 -11.953 1 94.75 184 HIS A O 1
ATOM 1437 N N . LEU A 1 185 ? 2.916 -21.547 -12.891 1 94.81 185 LEU A N 1
ATOM 1438 C CA . LEU A 1 185 ? 1.461 -21.625 -12.953 1 94.81 185 LEU A CA 1
ATOM 1439 C C . LEU A 1 185 ? 1.015 -22.531 -14.102 1 94.81 185 LEU A C 1
ATOM 1441 O O . LEU A 1 185 ? 1.516 -22.406 -15.219 1 94.81 185 LEU A O 1
ATOM 1445 N N . SER A 1 186 ? 0.101 -23.375 -13.844 1 92.25 186 SER A N 1
ATOM 1446 C CA . SER A 1 186 ? -0.426 -24.266 -14.875 1 92.25 186 SER A CA 1
ATOM 1447 C C . SER A 1 186 ? -1.662 -23.672 -15.539 1 92.25 186 SER A C 1
ATOM 1449 O O . SER A 1 186 ? -2.07 -24.109 -16.609 1 92.25 186 SER A O 1
ATOM 1451 N N . SER A 1 187 ? -2.23 -22.766 -14.914 1 87 187 SER A N 1
ATOM 1452 C CA . SER A 1 187 ? -3.443 -22.125 -15.422 1 87 187 SER A CA 1
ATOM 1453 C C . SER A 1 187 ? -3.611 -20.719 -14.875 1 87 187 SER A C 1
ATOM 1455 O O . SER A 1 187 ? -2.887 -20.312 -13.961 1 87 187 SER A O 1
ATOM 1457 N N . LEU A 1 188 ? -4.5 -20.047 -15.547 1 90.06 188 LEU A N 1
ATOM 1458 C CA . LEU A 1 188 ? -4.828 -18.688 -15.125 1 90.06 188 LEU A CA 1
ATOM 1459 C C . LEU A 1 188 ? -6.109 -18.672 -14.297 1 90.06 188 LEU A C 1
ATOM 1461 O O . LEU A 1 188 ? -6.988 -19.516 -14.492 1 90.06 188 LEU A O 1
ATOM 1465 N N . MET B 1 1 ? -10.531 -12.609 -30.5 1 45.59 1 MET B N 1
ATOM 1466 C CA . MET B 1 1 ? -10.57 -14.07 -30.609 1 45.59 1 MET B CA 1
ATOM 1467 C C . MET B 1 1 ? -9.82 -14.711 -29.438 1 45.59 1 MET B C 1
ATOM 1469 O O . MET B 1 1 ? -8.703 -14.305 -29.125 1 45.59 1 MET B O 1
ATOM 1473 N N . PRO B 1 2 ? -10.609 -15.383 -28.453 1 56.16 2 PRO B N 1
ATOM 1474 C CA . PRO B 1 2 ? -9.852 -16.078 -27.422 1 56.16 2 PRO B CA 1
ATOM 1475 C C . PRO B 1 2 ? -8.633 -16.828 -27.984 1 56.16 2 PRO B C 1
ATOM 1477 O O . PRO B 1 2 ? -8.68 -17.344 -29.094 1 56.16 2 PRO B O 1
ATOM 1480 N N . LEU B 1 3 ? -7.332 -16.375 -27.578 1 60.69 3 LEU B N 1
ATOM 1481 C CA . LEU B 1 3 ? -6.137 -17.109 -27.969 1 60.69 3 LEU B CA 1
ATOM 1482 C C . LEU B 1 3 ? -6.301 -18.609 -27.688 1 60.69 3 LEU B C 1
ATOM 1484 O O . LEU B 1 3 ? -6.836 -19 -26.656 1 60.69 3 LEU B O 1
ATOM 1488 N N . GLU B 1 4 ? -6.828 -19.375 -28.516 1 58.69 4 GLU B N 1
ATOM 1489 C CA . GLU B 1 4 ? -6.91 -20.828 -28.5 1 58.69 4 GLU B CA 1
ATOM 1490 C C . GLU B 1 4 ? -5.602 -21.438 -28.016 1 58.69 4 GLU B C 1
ATOM 1492 O O . GLU B 1 4 ? -4.52 -21.047 -28.453 1 58.69 4 GLU B O 1
ATOM 1497 N N . GLY B 1 5 ? -5.516 -21.812 -26.547 1 70.81 5 GLY B N 1
ATOM 1498 C CA . GLY B 1 5 ? -4.32 -22.531 -26.109 1 70.81 5 GLY B CA 1
ATOM 1499 C C . GLY B 1 5 ? -3.932 -22.234 -24.688 1 70.81 5 GLY B C 1
ATOM 1500 O O . GLY B 1 5 ? -4.664 -21.547 -23.969 1 70.81 5 GLY B O 1
ATOM 1501 N N . GLU B 1 6 ? -2.848 -22.828 -24.281 1 85 6 GLU B N 1
ATOM 1502 C CA . GLU B 1 6 ? -2.246 -22.656 -22.969 1 85 6 GLU B CA 1
ATOM 1503 C C . GLU B 1 6 ? -1.781 -21.219 -22.75 1 85 6 GLU B C 1
ATOM 1505 O O . GLU B 1 6 ? -1.26 -20.594 -23.672 1 85 6 GLU B O 1
ATOM 1510 N N . PRO B 1 7 ? -2.125 -20.625 -21.641 1 91 7 PRO B N 1
ATOM 1511 C CA . PRO B 1 7 ? -1.681 -19.266 -21.391 1 91 7 PRO B CA 1
ATOM 1512 C C . PRO B 1 7 ? -0.173 -19.094 -21.562 1 91 7 PRO B C 1
ATOM 1514 O O . PRO B 1 7 ? 0.603 -19.953 -21.141 1 91 7 PRO B O 1
ATOM 1517 N N . SER B 1 8 ? 0.2 -18.016 -22.266 1 93.31 8 SER B N 1
ATOM 1518 C CA . SER B 1 8 ? 1.614 -17.719 -22.453 1 93.31 8 SER B CA 1
ATOM 1519 C C . SER B 1 8 ? 2.291 -17.344 -21.141 1 93.31 8 SER B C 1
ATOM 1521 O O . SER B 1 8 ? 1.622 -16.984 -20.172 1 93.31 8 SER B O 1
ATOM 1523 N N . SER B 1 9 ? 3.586 -17.531 -21.109 1 95.38 9 SER B N 1
ATOM 1524 C CA . SER B 1 9 ? 4.359 -17.125 -19.938 1 95.38 9 SER B CA 1
ATOM 1525 C C . SER B 1 9 ? 4.125 -15.648 -19.609 1 95.38 9 SER B C 1
ATOM 1527 O O . SER B 1 9 ? 4.02 -15.273 -18.438 1 95.38 9 SER B O 1
ATOM 1529 N N . LEU B 1 10 ? 4 -14.875 -20.641 1 96.25 10 LEU B N 1
ATOM 1530 C CA . LEU B 1 10 ? 3.779 -13.445 -20.453 1 96.25 10 LEU B CA 1
ATOM 1531 C C . LEU B 1 10 ? 2.424 -13.18 -19.812 1 96.25 10 LEU B C 1
ATOM 1533 O O . LEU B 1 10 ? 2.305 -12.32 -18.938 1 96.25 10 LEU B O 1
ATOM 1537 N N . ALA B 1 11 ? 1.447 -13.867 -20.188 1 96.81 11 ALA B N 1
ATOM 1538 C CA . ALA B 1 11 ? 0.111 -13.703 -19.609 1 96.81 11 ALA B CA 1
ATOM 1539 C C . ALA B 1 11 ? 0.082 -14.117 -18.141 1 96.81 11 ALA B C 1
ATOM 1541 O O . ALA B 1 11 ? -0.517 -13.43 -17.312 1 96.81 11 ALA B O 1
ATOM 1542 N N . LYS B 1 12 ? 0.747 -15.242 -17.828 1 97.5 12 LYS B N 1
ATOM 1543 C CA . LYS B 1 12 ? 0.822 -15.719 -16.453 1 97.5 12 LYS B CA 1
ATOM 1544 C C . LYS B 1 12 ? 1.525 -14.703 -15.562 1 97.5 12 LYS B C 1
ATOM 1546 O O . LYS B 1 12 ? 1.041 -14.391 -14.469 1 97.5 12 LYS B O 1
ATOM 1551 N N . VAL B 1 13 ? 2.58 -14.242 -16.094 1 98.44 13 VAL B N 1
ATOM 1552 C CA . VAL B 1 13 ? 3.365 -13.281 -15.328 1 98.44 13 VAL B CA 1
ATOM 1553 C C . VAL B 1 13 ? 2.559 -12 -15.133 1 98.44 13 VAL B C 1
ATOM 1555 O O . VAL B 1 13 ? 2.424 -11.508 -14.008 1 98.44 13 VAL B O 1
ATOM 1558 N N . ALA B 1 14 ? 1.975 -11.469 -16.219 1 98.56 14 ALA B N 1
ATOM 1559 C CA . ALA B 1 14 ? 1.223 -10.219 -16.141 1 98.56 14 ALA B CA 1
ATOM 1560 C C . ALA B 1 14 ? 0.043 -10.344 -15.18 1 98.56 14 ALA B C 1
ATOM 1562 O O . ALA B 1 14 ? -0.159 -9.477 -14.32 1 98.56 14 ALA B O 1
ATOM 1563 N N . GLN B 1 15 ? -0.68 -11.398 -15.328 1 98.31 15 GLN B N 1
ATOM 1564 C CA . GLN B 1 15 ? -1.871 -11.57 -14.5 1 98.31 15 GLN B CA 1
ATOM 1565 C C . GLN B 1 15 ? -1.506 -11.664 -13.023 1 98.31 15 GLN B C 1
ATOM 1567 O O . GLN B 1 15 ? -2.137 -11.023 -12.18 1 98.31 15 GLN B O 1
ATOM 1572 N N . LEU B 1 16 ? -0.475 -12.461 -12.719 1 98.75 16 LEU B N 1
ATOM 1573 C CA . LEU B 1 16 ? -0.091 -12.648 -11.328 1 98.75 16 LEU B CA 1
ATOM 1574 C C . LEU B 1 16 ? 0.467 -11.352 -10.742 1 98.75 16 LEU B C 1
ATOM 1576 O O . LEU B 1 16 ? 0.14 -10.984 -9.609 1 98.75 16 LEU B O 1
ATOM 1580 N N . PHE B 1 17 ? 1.284 -10.648 -11.5 1 98.94 17 PHE B N 1
ATOM 1581 C CA . PHE B 1 17 ? 1.873 -9.406 -11.016 1 98.94 17 PHE B CA 1
ATOM 1582 C C . PHE B 1 17 ? 0.793 -8.367 -10.742 1 98.94 17 PHE B C 1
ATOM 1584 O O . PHE B 1 17 ? 0.833 -7.672 -9.727 1 98.94 17 PHE B O 1
ATOM 1591 N N . ILE B 1 18 ? -0.156 -8.25 -11.609 1 98.94 18 ILE B N 1
ATOM 1592 C CA . ILE B 1 18 ? -1.221 -7.258 -11.492 1 98.94 18 ILE B CA 1
ATOM 1593 C C . ILE B 1 18 ? -2.135 -7.621 -10.328 1 98.94 18 ILE B C 1
ATOM 1595 O O . ILE B 1 18 ? -2.512 -6.754 -9.531 1 98.94 18 ILE B O 1
ATOM 1599 N N . LEU B 1 19 ? -2.482 -8.891 -10.219 1 98.94 19 LEU B N 1
ATOM 1600 C CA . LEU B 1 19 ? -3.318 -9.344 -9.117 1 98.94 19 LEU B CA 1
ATOM 1601 C C . LEU B 1 19 ? -2.604 -9.156 -7.781 1 98.94 19 LEU B C 1
ATOM 1603 O O . LEU B 1 19 ? -3.221 -8.75 -6.793 1 98.94 19 LEU B O 1
ATOM 1607 N N . SER B 1 20 ? -1.292 -9.398 -7.711 1 98.94 20 SER B N 1
ATOM 1608 C CA . SER B 1 20 ? -0.48 -9.219 -6.512 1 98.94 20 SER B CA 1
ATOM 1609 C C . SER B 1 20 ? -0.383 -7.746 -6.125 1 98.94 20 SER B C 1
ATOM 1611 O O . SER B 1 20 ? -0.375 -7.41 -4.938 1 98.94 20 SER B O 1
ATOM 1613 N N . LEU B 1 21 ? -0.282 -6.926 -7.156 1 98.94 21 LEU B N 1
ATOM 1614 C CA . LEU B 1 21 ? -0.296 -5.492 -6.883 1 98.94 21 LEU B CA 1
ATOM 1615 C C . LEU B 1 21 ? -1.589 -5.082 -6.184 1 98.94 21 LEU B C 1
ATOM 1617 O O . LEU B 1 21 ? -1.556 -4.438 -5.133 1 98.94 21 LEU B O 1
ATOM 1621 N N . ALA B 1 22 ? -2.713 -5.488 -6.707 1 98.94 22 ALA B N 1
ATOM 1622 C CA . ALA B 1 22 ? -4.012 -5.137 -6.137 1 98.94 22 ALA B CA 1
ATOM 1623 C C . ALA B 1 22 ? -4.145 -5.672 -4.711 1 98.94 22 ALA B C 1
ATOM 1625 O O . ALA B 1 22 ? -4.547 -4.945 -3.803 1 98.94 22 ALA B O 1
ATOM 1626 N N . TRP B 1 23 ? -3.781 -6.934 -4.516 1 98.88 23 TRP B N 1
ATOM 1627 C CA . TRP B 1 23 ? -3.887 -7.586 -3.217 1 98.88 23 TRP B CA 1
ATOM 1628 C C . TRP B 1 23 ? -3.047 -6.859 -2.172 1 98.88 23 TRP B C 1
ATOM 1630 O O . TRP B 1 23 ? -3.559 -6.457 -1.125 1 98.88 23 TRP B O 1
ATOM 1640 N N . GLY B 1 24 ? -1.794 -6.652 -2.461 1 98.94 24 GLY B N 1
ATOM 1641 C CA . GLY B 1 24 ? -0.897 -6.047 -1.491 1 98.94 24 GLY B CA 1
ATOM 1642 C C . GLY B 1 24 ? -1.237 -4.598 -1.189 1 98.94 24 GLY B C 1
ATOM 1643 O O . GLY B 1 24 ? -1.166 -4.164 -0.038 1 98.94 24 GLY B O 1
ATOM 1644 N N . MET B 1 25 ? -1.558 -3.904 -2.27 1 98.81 25 MET B N 1
ATOM 1645 C CA . MET B 1 25 ? -1.968 -2.514 -2.1 1 98.81 25 MET B CA 1
ATOM 1646 C C . MET B 1 25 ? -3.209 -2.418 -1.219 1 98.81 25 MET B C 1
ATOM 1648 O O . MET B 1 25 ? -3.266 -1.591 -0.306 1 98.81 25 MET B O 1
ATOM 1652 N N . GLN B 1 26 ? -4.191 -3.281 -1.428 1 98.88 26 GLN B N 1
ATOM 1653 C CA . GLN B 1 26 ? -5.434 -3.238 -0.661 1 98.88 26 GLN B CA 1
ATOM 1654 C C . GLN B 1 26 ? -5.188 -3.584 0.805 1 98.88 26 GLN B C 1
ATOM 1656 O O . GLN B 1 26 ? -5.734 -2.941 1.701 1 98.88 26 GLN B O 1
ATOM 1661 N N . ILE B 1 27 ? -4.387 -4.566 1.044 1 98.88 27 ILE B N 1
ATOM 1662 C CA . ILE B 1 27 ? -4.102 -4.953 2.422 1 98.88 27 ILE B CA 1
ATOM 1663 C C . ILE B 1 27 ? -3.408 -3.801 3.146 1 98.88 27 ILE B C 1
ATOM 1665 O O . ILE B 1 27 ? -3.787 -3.445 4.266 1 98.88 27 ILE B O 1
ATOM 1669 N N . TRP B 1 28 ? -2.463 -3.215 2.496 1 98.81 28 TRP B N 1
ATOM 1670 C CA . TRP B 1 28 ? -1.697 -2.131 3.104 1 98.81 28 TRP B CA 1
ATOM 1671 C C . TRP B 1 28 ? -2.592 -0.931 3.398 1 98.81 28 TRP B C 1
ATOM 1673 O O . TRP B 1 28 ? -2.611 -0.424 4.523 1 98.81 28 TRP B O 1
ATOM 1683 N N . VAL B 1 29 ? -3.348 -0.494 2.447 1 98.62 29 VAL B N 1
ATOM 1684 C CA . VAL B 1 29 ? -4.121 0.738 2.553 1 98.62 29 VAL B CA 1
ATOM 1685 C C . VAL B 1 29 ? -5.281 0.539 3.525 1 98.62 29 VAL B C 1
ATOM 1687 O O . VAL B 1 29 ? -5.586 1.426 4.328 1 98.62 29 VAL B O 1
ATOM 1690 N N . THR B 1 30 ? -5.922 -0.631 3.529 1 97.81 30 THR B N 1
ATOM 1691 C CA . THR B 1 30 ? -7.152 -0.854 4.281 1 97.81 30 THR B CA 1
ATOM 1692 C C . THR B 1 30 ? -6.844 -1.271 5.715 1 97.81 30 THR B C 1
ATOM 1694 O O . THR B 1 30 ? -7.508 -0.824 6.652 1 97.81 30 THR B O 1
ATOM 1697 N N . PHE B 1 31 ? -5.77 -2.059 5.898 1 98.44 31 PHE B N 1
ATOM 1698 C CA . PHE B 1 31 ? -5.652 -2.695 7.203 1 98.44 31 PHE B CA 1
ATOM 1699 C C . PHE B 1 31 ? -4.414 -2.199 7.941 1 98.44 31 PHE B C 1
ATOM 1701 O O . PHE B 1 31 ? -4.223 -2.5 9.117 1 98.44 31 PHE B O 1
ATOM 1708 N N . ILE B 1 32 ? -3.516 -1.471 7.277 1 98.38 32 ILE B N 1
ATOM 1709 C CA . ILE B 1 32 ? -2.303 -1.065 7.98 1 98.38 32 ILE B CA 1
ATOM 1710 C C . ILE B 1 32 ? -2.191 0.458 7.98 1 98.38 32 ILE B C 1
ATOM 1712 O O . ILE B 1 32 ? -2.377 1.101 9.016 1 98.38 32 ILE B O 1
ATOM 1716 N N . SER B 1 33 ? -2.023 1.042 6.773 1 98.19 33 SER B N 1
ATOM 1717 C CA . SER B 1 33 ? -1.731 2.471 6.715 1 98.19 33 SER B CA 1
ATOM 1718 C C . SER B 1 33 ? -2.887 3.293 7.281 1 98.19 33 SER B C 1
ATOM 1720 O O . SER B 1 33 ? -2.666 4.262 8.008 1 98.19 33 SER B O 1
ATOM 1722 N N . GLY B 1 34 ? -4.129 2.92 6.977 1 96.5 34 GLY B N 1
ATOM 1723 C CA . GLY B 1 34 ? -5.273 3.639 7.516 1 96.5 34 GLY B CA 1
ATOM 1724 C C . GLY B 1 34 ? -5.324 3.623 9.031 1 96.5 34 GLY B C 1
ATOM 1725 O O . GLY B 1 34 ? -5.535 4.66 9.664 1 96.5 34 GLY B O 1
ATOM 1726 N N . PHE B 1 35 ? -5.055 2.508 9.641 1 96.62 35 PHE B N 1
ATOM 1727 C CA . PHE B 1 35 ? -5.145 2.35 11.086 1 96.62 35 PHE B CA 1
ATOM 1728 C C . PHE B 1 35 ? -3.975 3.043 11.773 1 96.62 35 PHE B C 1
ATOM 1730 O O . PHE B 1 35 ? -4.137 3.609 12.859 1 96.62 35 PHE B O 1
ATOM 1737 N N . VAL B 1 36 ? -2.846 3.023 11.117 1 98 36 VAL B N 1
ATOM 1738 C CA . VAL B 1 36 ? -1.686 3.703 11.688 1 98 36 VAL B CA 1
ATOM 1739 C C . VAL B 1 36 ? -1.91 5.215 11.664 1 98 36 VAL B C 1
ATOM 1741 O O . VAL B 1 36 ? -1.723 5.891 12.672 1 98 36 VAL B O 1
ATOM 1744 N N . LEU B 1 37 ? -2.387 5.746 10.617 1 97.81 37 LEU B N 1
ATOM 1745 C CA . LEU B 1 37 ? -2.477 7.191 10.438 1 97.81 37 LEU B CA 1
ATOM 1746 C C . LEU B 1 37 ? -3.615 7.773 11.266 1 97.81 37 LEU B C 1
ATOM 1748 O O . LEU B 1 37 ? -3.473 8.844 11.859 1 97.81 37 LEU B O 1
ATOM 1752 N N . ILE B 1 38 ? -4.746 7.094 11.336 1 96.5 38 ILE B N 1
ATOM 1753 C CA . ILE B 1 38 ? -5.883 7.652 12.062 1 96.5 38 ILE B CA 1
ATOM 1754 C C . ILE B 1 38 ? -5.539 7.785 13.539 1 96.5 38 ILE B C 1
ATOM 1756 O O . ILE B 1 38 ? -6.137 8.594 14.25 1 96.5 38 ILE B O 1
ATOM 1760 N N . ARG B 1 39 ? -4.508 7.047 14.016 1 97.06 39 ARG B N 1
ATOM 1761 C CA . ARG B 1 39 ? -4.133 7.059 15.43 1 97.06 39 ARG B CA 1
ATOM 1762 C C . ARG B 1 39 ? -2.943 7.984 15.672 1 97.06 39 ARG B C 1
ATOM 1764 O O . ARG B 1 39 ? -2.635 8.32 16.812 1 97.06 39 ARG B O 1
ATOM 1771 N N . SER B 1 40 ? -2.273 8.383 14.594 1 97.5 40 SER B N 1
ATOM 1772 C CA . SER B 1 40 ? -0.959 8.961 14.859 1 97.5 40 SER B CA 1
ATOM 1773 C C . SER B 1 40 ? -0.866 10.383 14.32 1 97.5 40 SER B C 1
ATOM 1775 O O . SER B 1 40 ? 0.12 11.086 14.57 1 97.5 40 SER B O 1
ATOM 1777 N N . VAL B 1 41 ? -1.84 10.781 13.555 1 97.19 41 VAL B N 1
ATOM 1778 C CA . VAL B 1 41 ? -1.885 12.164 13.086 1 97.19 41 VAL B CA 1
ATOM 1779 C C . VAL B 1 41 ? -3.244 12.773 13.414 1 97.19 41 VAL B C 1
ATOM 1781 O O . VAL B 1 41 ? -4.156 12.07 13.859 1 97.19 41 VAL B O 1
ATOM 1784 N N . SER B 1 42 ? -3.346 14.086 13.289 1 97.06 42 SER B N 1
ATOM 1785 C CA . SER B 1 42 ? -4.617 14.734 13.578 1 97.06 42 SER B CA 1
ATOM 1786 C C . SER B 1 42 ? -5.711 14.266 12.625 1 97.06 42 SER B C 1
ATOM 1788 O O . SER B 1 42 ? -5.422 13.828 11.508 1 97.06 42 SER B O 1
ATOM 1790 N N . ARG B 1 43 ? -6.895 14.352 13.078 1 95.56 43 ARG B N 1
ATOM 1791 C CA . ARG B 1 43 ? -8.055 13.945 12.289 1 95.56 43 ARG B CA 1
ATOM 1792 C C . ARG B 1 43 ? -8.07 14.656 10.938 1 95.56 43 ARG B C 1
ATOM 1794 O O . ARG B 1 43 ? -8.305 14.023 9.906 1 95.56 43 ARG B O 1
ATOM 1801 N N . HIS B 1 44 ? -7.824 15.938 10.906 1 97.38 44 HIS B N 1
ATOM 1802 C CA . HIS B 1 44 ? -7.879 16.688 9.656 1 97.38 44 HIS B CA 1
ATOM 1803 C C . HIS B 1 44 ? -6.688 16.375 8.766 1 97.38 44 HIS B C 1
ATOM 1805 O O . HIS B 1 44 ? -6.816 16.344 7.539 1 97.38 44 HIS B O 1
ATOM 1811 N N . THR B 1 45 ? -5.496 16.156 9.367 1 97.38 45 THR B N 1
ATOM 1812 C CA . THR B 1 45 ? -4.355 15.711 8.578 1 97.38 45 THR B CA 1
ATOM 1813 C C . THR B 1 45 ? -4.633 14.344 7.949 1 97.38 45 THR B C 1
ATOM 1815 O O . THR B 1 45 ? -4.32 14.125 6.777 1 97.38 45 THR B O 1
ATOM 1818 N N . PHE B 1 46 ? -5.238 13.484 8.766 1 98.06 46 PHE B N 1
ATOM 1819 C CA . PHE B 1 46 ? -5.613 12.172 8.258 1 98.06 46 PHE B CA 1
ATOM 1820 C C . PHE B 1 46 ? -6.547 12.305 7.062 1 98.06 46 PHE B C 1
ATOM 1822 O O . PHE B 1 46 ? -6.32 11.68 6.02 1 98.06 46 PHE B O 1
ATOM 1829 N N . GLY B 1 47 ? -7.543 13.086 7.191 1 97.56 47 GLY B N 1
ATOM 1830 C CA . GLY B 1 47 ? -8.477 13.297 6.098 1 97.56 47 GLY B CA 1
ATOM 1831 C C . GLY B 1 47 ? -7.824 13.867 4.855 1 97.56 47 GLY B C 1
ATOM 1832 O O . GLY B 1 47 ? -8.117 13.438 3.736 1 97.56 47 GLY B O 1
ATOM 1833 N N . LEU B 1 48 ? -6.988 14.812 5.059 1 98.06 48 LEU B N 1
ATOM 1834 C CA . LEU B 1 48 ? -6.277 15.43 3.941 1 98.06 48 LEU B CA 1
ATOM 1835 C C . LEU B 1 48 ? -5.453 14.391 3.186 1 98.06 48 LEU B C 1
ATOM 1837 O O . LEU B 1 48 ? -5.527 14.312 1.957 1 98.06 48 LEU B O 1
ATOM 1841 N N . VAL B 1 49 ? -4.703 13.602 3.902 1 98.25 49 VAL B N 1
ATOM 1842 C CA . VAL B 1 49 ? -3.842 12.586 3.307 1 98.25 49 VAL B CA 1
ATOM 1843 C C . VAL B 1 49 ? -4.688 11.594 2.514 1 98.25 49 VAL B C 1
ATOM 1845 O O . VAL B 1 49 ? -4.375 11.289 1.36 1 98.25 49 VAL B O 1
ATOM 1848 N N . GLN B 1 50 ? -5.777 11.125 3.139 1 98.12 50 GLN B N 1
ATOM 1849 C CA . GLN B 1 50 ? -6.652 10.172 2.461 1 98.12 50 GLN B CA 1
ATOM 1850 C C . GLN B 1 50 ? -7.254 10.781 1.196 1 98.12 50 GLN B C 1
ATOM 1852 O O . GLN B 1 50 ? -7.359 10.109 0.167 1 98.12 50 GLN B O 1
ATOM 1857 N N . SER B 1 51 ? -7.664 12.023 1.281 1 98.5 51 SER B N 1
ATOM 1858 C CA . SER B 1 51 ? -8.297 12.68 0.142 1 98.5 51 SER B CA 1
ATOM 1859 C C . SER B 1 51 ? -7.348 12.766 -1.048 1 98.5 51 SER B C 1
ATOM 1861 O O . SER B 1 51 ? -7.789 12.781 -2.199 1 98.5 51 SER B O 1
ATOM 1863 N N . LYS B 1 52 ? -6.023 12.812 -0.83 1 98.38 52 LYS B N 1
ATOM 1864 C CA . LYS B 1 52 ? -5.039 12.875 -1.908 1 98.38 52 LYS B CA 1
ATOM 1865 C C . LYS B 1 52 ? -4.727 11.484 -2.451 1 98.38 52 LYS B C 1
ATOM 1867 O O . LYS B 1 52 ? -4.453 11.328 -3.643 1 98.38 52 LYS B O 1
ATOM 1872 N N . LEU B 1 53 ? -4.77 10.484 -1.63 1 98.56 53 LEU B N 1
ATOM 1873 C CA . LEU B 1 53 ? -4.328 9.141 -1.989 1 98.56 53 LEU B CA 1
ATOM 1874 C C . LEU B 1 53 ? -5.457 8.352 -2.641 1 98.56 53 LEU B C 1
ATOM 1876 O O . LEU B 1 53 ? -5.219 7.566 -3.559 1 98.56 53 LEU B O 1
ATOM 1880 N N . PHE B 1 54 ? -6.691 8.555 -2.268 1 98.5 54 PHE B N 1
ATOM 1881 C CA . PHE B 1 54 ? -7.785 7.645 -2.596 1 98.5 54 PHE B CA 1
ATOM 1882 C C . PHE B 1 54 ? -8.094 7.691 -4.086 1 98.5 54 PHE B C 1
ATOM 1884 O O . PHE B 1 54 ? -8.391 6.66 -4.695 1 98.5 54 PHE B O 1
ATOM 1891 N N . PRO B 1 55 ? -8.094 8.844 -4.734 1 98.38 55 PRO B N 1
ATOM 1892 C CA . PRO B 1 55 ? -8.297 8.805 -6.188 1 98.38 55 PRO B CA 1
ATOM 1893 C C . PRO B 1 55 ? -7.309 7.875 -6.895 1 98.38 55 PRO B C 1
ATOM 1895 O O . PRO B 1 55 ? -7.707 7.074 -7.742 1 98.38 55 PRO B O 1
ATOM 1898 N N . PHE B 1 56 ? -6.078 7.891 -6.562 1 98.56 56 PHE B N 1
ATOM 1899 C CA . PHE B 1 56 ? -5.062 7.047 -7.184 1 98.56 56 PHE B CA 1
ATOM 1900 C C . PHE B 1 56 ? -5.246 5.59 -6.773 1 98.56 56 PHE B C 1
ATOM 1902 O O . PHE B 1 56 ? -5.059 4.68 -7.586 1 98.56 56 PHE B O 1
ATOM 1909 N N . TYR B 1 57 ? -5.578 5.406 -5.5 1 98.81 57 TYR B N 1
ATOM 1910 C CA . TYR B 1 57 ? -5.809 4.055 -4.996 1 98.81 57 TYR B CA 1
ATOM 1911 C C . TYR B 1 57 ? -6.93 3.371 -5.77 1 98.81 57 TYR B C 1
ATOM 1913 O O . TYR B 1 57 ? -6.75 2.262 -6.277 1 98.81 57 TYR B O 1
ATOM 1921 N N . PHE B 1 58 ? -8.039 4.043 -5.957 1 98.88 58 PHE B N 1
ATOM 1922 C CA . PHE B 1 58 ? -9.203 3.404 -6.555 1 98.88 58 PHE B CA 1
ATOM 1923 C C . PHE B 1 58 ? -9.047 3.309 -8.07 1 98.88 58 PHE B C 1
ATOM 1925 O O . PHE B 1 58 ? -9.5 2.342 -8.688 1 98.88 58 PHE B O 1
ATOM 1932 N N . TYR B 1 59 ? -8.438 4.277 -8.688 1 98.81 59 TYR B N 1
ATOM 1933 C CA . TYR B 1 59 ? -8.227 4.168 -10.125 1 98.81 59 TYR B CA 1
ATOM 1934 C C . TYR B 1 59 ? -7.199 3.084 -10.438 1 98.81 59 TYR B C 1
ATOM 1936 O O . TYR B 1 59 ? -7.301 2.404 -11.461 1 98.81 59 TYR B O 1
ATOM 1944 N N . THR B 1 60 ? -6.164 2.949 -9.57 1 98.88 60 THR B N 1
ATOM 1945 C CA . THR B 1 60 ? -5.242 1.828 -9.734 1 98.88 60 THR B CA 1
ATOM 1946 C C . THR B 1 60 ? -5.984 0.5 -9.609 1 98.88 60 THR B C 1
ATOM 1948 O O . THR B 1 60 ? -5.734 -0.43 -10.375 1 98.88 60 THR B O 1
ATOM 1951 N N . LEU B 1 61 ? -6.895 0.441 -8.648 1 98.88 61 LEU B N 1
ATOM 1952 C CA . LEU B 1 61 ? -7.68 -0.775 -8.469 1 98.88 61 LEU B CA 1
ATOM 1953 C C . LEU B 1 61 ? -8.523 -1.068 -9.703 1 98.88 61 LEU B C 1
ATOM 1955 O O . LEU B 1 61 ? -8.625 -2.219 -10.133 1 98.88 61 LEU B O 1
ATOM 1959 N N . VAL B 1 62 ? -9.117 -0.05 -10.289 1 98.94 62 VAL B N 1
ATOM 1960 C CA . VAL B 1 62 ? -9.906 -0.217 -11.508 1 98.94 62 VAL B CA 1
ATOM 1961 C C . VAL B 1 62 ? -9.016 -0.745 -12.633 1 98.94 62 VAL B C 1
ATOM 1963 O O . VAL B 1 62 ? -9.391 -1.679 -13.344 1 98.94 62 VAL B O 1
ATOM 1966 N N . ALA B 1 63 ? -7.867 -0.153 -12.82 1 98.94 63 ALA B N 1
ATOM 1967 C CA . ALA B 1 63 ? -6.941 -0.575 -13.867 1 98.94 63 ALA B CA 1
ATOM 1968 C C . ALA B 1 63 ? -6.523 -2.031 -13.68 1 98.94 63 ALA B C 1
ATOM 1970 O O . ALA B 1 63 ? -6.52 -2.811 -14.633 1 98.94 63 ALA B O 1
ATOM 1971 N N . CYS B 1 64 ? -6.184 -2.396 -12.445 1 98.88 64 CYS B N 1
ATOM 1972 C CA . CYS B 1 64 ? -5.797 -3.773 -12.156 1 98.88 64 CYS B CA 1
ATOM 1973 C C . CYS B 1 64 ? -6.945 -4.734 -12.453 1 98.88 64 CYS B C 1
ATOM 1975 O O . CYS B 1 64 ? -6.738 -5.789 -13.047 1 98.88 64 CYS B O 1
ATOM 1977 N N . ALA B 1 65 ? -8.133 -4.352 -11.992 1 98.88 65 ALA B N 1
ATOM 1978 C CA . ALA B 1 65 ? -9.297 -5.211 -12.203 1 98.88 65 ALA B CA 1
ATOM 1979 C C . ALA B 1 65 ? -9.586 -5.383 -13.695 1 98.88 65 ALA B C 1
ATOM 1981 O O . ALA B 1 65 ? -9.875 -6.488 -14.148 1 98.88 65 ALA B O 1
ATOM 1982 N N . PHE B 1 66 ? -9.492 -4.332 -14.43 1 98.88 66 PHE B N 1
ATOM 1983 C CA . PHE B 1 66 ? -9.75 -4.367 -15.867 1 98.88 66 PHE B CA 1
ATOM 1984 C C . PHE B 1 66 ? -8.727 -5.254 -16.578 1 98.88 66 PHE B C 1
ATOM 1986 O O . PHE B 1 66 ? -9.094 -6.09 -17.406 1 98.88 66 PHE B O 1
ATOM 1993 N N . LEU B 1 67 ? -7.465 -5.055 -16.266 1 98.81 67 LEU B N 1
ATOM 1994 C CA . LEU B 1 67 ? -6.402 -5.82 -16.922 1 98.81 67 LEU B CA 1
ATOM 1995 C C . LEU B 1 67 ? -6.5 -7.297 -16.547 1 98.81 67 LEU B C 1
ATOM 1997 O O . LEU B 1 67 ? -6.34 -8.164 -17.422 1 98.81 67 LEU B O 1
ATOM 2001 N N . ASN B 1 68 ? -6.785 -7.59 -15.305 1 98.62 68 ASN B N 1
ATOM 2002 C CA . ASN B 1 68 ? -6.926 -8.977 -14.883 1 98.62 68 ASN B CA 1
ATOM 2003 C C . ASN B 1 68 ? -8.102 -9.656 -15.578 1 98.62 68 ASN B C 1
ATOM 2005 O O . ASN B 1 68 ? -7.992 -10.797 -16.031 1 98.62 68 ASN B O 1
ATOM 2009 N N . LEU B 1 69 ? -9.242 -8.969 -15.633 1 98.5 69 LEU B N 1
ATOM 2010 C CA . LEU B 1 69 ? -10.406 -9.523 -16.312 1 98.5 69 LEU B CA 1
ATOM 2011 C C . LEU B 1 69 ? -10.109 -9.742 -17.797 1 98.5 69 LEU B C 1
ATOM 2013 O O . LEU B 1 69 ? -10.477 -10.773 -18.359 1 98.5 69 LEU B O 1
ATOM 2017 N N . SER B 1 70 ? -9.43 -8.781 -18.438 1 98.19 70 SER B N 1
ATOM 2018 C CA . SER B 1 70 ? -9.117 -8.859 -19.859 1 98.19 70 SER B CA 1
ATOM 2019 C C . SER B 1 70 ? -8.188 -10.031 -20.156 1 98.19 70 SER B C 1
ATOM 2021 O O . SER B 1 70 ? -8.43 -10.797 -21.094 1 98.19 70 SER B O 1
ATOM 2023 N N . ILE B 1 71 ? -7.148 -10.203 -19.375 1 97.62 71 ILE B N 1
ATOM 2024 C CA . ILE B 1 71 ? -6.219 -11.305 -19.562 1 97.62 71 ILE B CA 1
ATOM 2025 C C . ILE B 1 71 ? -6.949 -12.633 -19.375 1 97.62 71 ILE B C 1
ATOM 2027 O O . ILE B 1 71 ? -6.824 -13.547 -20.203 1 97.62 71 ILE B O 1
ATOM 2031 N N . PHE B 1 72 ? -7.723 -12.719 -18.328 1 96.81 72 PHE B N 1
ATOM 2032 C CA . PHE B 1 72 ? -8.469 -13.938 -18.031 1 96.81 72 PHE B CA 1
ATOM 2033 C C . PHE B 1 72 ? -9.406 -14.289 -19.188 1 96.81 72 PHE B C 1
ATOM 2035 O O . PHE B 1 72 ? -9.453 -15.438 -19.625 1 96.81 72 PHE B O 1
ATOM 2042 N N . ALA B 1 73 ? -10.109 -13.297 -19.688 1 95.38 73 ALA B N 1
ATOM 2043 C CA . ALA B 1 73 ? -11.094 -13.508 -20.75 1 95.38 73 ALA B CA 1
ATOM 2044 C C . ALA B 1 73 ? -10.422 -13.938 -22.047 1 95.38 73 ALA B C 1
ATOM 2046 O O . ALA B 1 73 ? -10.992 -14.695 -22.828 1 95.38 73 ALA B O 1
ATOM 2047 N N . CYS B 1 74 ? -9.242 -13.484 -22.25 1 94.38 74 CYS B N 1
ATOM 2048 C CA . CYS B 1 74 ? -8.516 -13.805 -23.469 1 94.38 74 CYS B CA 1
ATOM 2049 C C . CYS B 1 74 ? -8.148 -15.281 -23.516 1 94.38 74 CYS B C 1
ATOM 2051 O O . CYS B 1 74 ? -8.062 -15.875 -24.594 1 94.38 74 CYS B O 1
ATOM 2053 N N . TYR B 1 75 ? -8.086 -15.891 -22.359 1 92.69 75 TYR B N 1
ATOM 2054 C CA . TYR B 1 75 ? -7.602 -17.266 -22.328 1 92.69 75 TYR B CA 1
ATOM 2055 C C . TYR B 1 75 ? -8.695 -18.219 -21.875 1 92.69 75 TYR B C 1
ATOM 2057 O O . TYR B 1 75 ? -8.484 -19.438 -21.797 1 92.69 75 TYR B O 1
ATOM 2065 N N . HIS B 1 76 ? -9.812 -17.672 -21.562 1 91.38 76 HIS B N 1
ATOM 2066 C CA . HIS B 1 76 ? -10.945 -18.484 -21.141 1 91.38 76 HIS B CA 1
ATOM 2067 C C . HIS B 1 76 ? -12.219 -18.078 -21.891 1 91.38 76 HIS B C 1
ATOM 2069 O O . HIS B 1 76 ? -13.062 -17.375 -21.344 1 91.38 76 HIS B O 1
ATOM 2075 N N . PRO B 1 77 ? -12.328 -18.656 -23.031 1 88.38 77 PRO B N 1
ATOM 2076 C CA . PRO B 1 77 ? -13.562 -18.359 -23.766 1 88.38 77 PRO B CA 1
ATOM 2077 C C . PRO B 1 77 ? -14.82 -18.766 -22.984 1 88.38 77 PRO B C 1
ATOM 2079 O O . PRO B 1 77 ? -14.844 -19.812 -22.359 1 88.38 77 PRO B O 1
ATOM 2082 N N . ARG B 1 78 ? -15.836 -18.047 -23.078 1 88.31 78 ARG B N 1
ATOM 2083 C CA . ARG B 1 78 ? -17.047 -18.172 -22.281 1 88.31 78 ARG B CA 1
ATOM 2084 C C . ARG B 1 78 ? -17.719 -19.516 -22.5 1 88.31 78 ARG B C 1
ATOM 2086 O O . ARG B 1 78 ? -18.25 -20.109 -21.562 1 88.31 78 ARG B O 1
ATOM 2093 N N . GLU B 1 79 ? -17.625 -20.016 -23.625 1 88.25 79 GLU B N 1
ATOM 2094 C CA . GLU B 1 79 ? -18.328 -21.25 -24.016 1 88.25 79 GLU B CA 1
ATOM 2095 C C . GLU B 1 79 ? -17.656 -22.469 -23.406 1 88.25 79 GLU B C 1
ATOM 2097 O O . GLU B 1 79 ? -18.266 -23.547 -23.328 1 88.25 79 GLU B O 1
ATOM 2102 N N . LEU B 1 80 ? -16.484 -22.344 -22.922 1 87.19 80 LEU B N 1
ATOM 2103 C CA . LEU B 1 80 ? -15.719 -23.516 -22.484 1 87.19 80 LEU B CA 1
ATOM 2104 C C . LEU B 1 80 ? -15.414 -23.422 -20.984 1 87.19 80 LEU B C 1
ATOM 2106 O O . LEU B 1 80 ? -14.664 -24.234 -20.453 1 87.19 80 LEU B O 1
ATOM 2110 N N . LEU B 1 81 ? -16.016 -22.5 -20.312 1 89.56 81 LEU B N 1
ATOM 2111 C CA . LEU B 1 81 ? -15.68 -22.25 -18.922 1 89.56 81 LEU B CA 1
ATOM 2112 C C . LEU B 1 81 ? -16.188 -23.375 -18.031 1 89.56 81 LEU B C 1
ATOM 2114 O O . LEU B 1 81 ? -17.344 -23.797 -18.141 1 89.56 81 LEU B O 1
ATOM 2118 N N . SER B 1 82 ? -15.328 -23.828 -17.266 1 93.19 82 SER B N 1
ATOM 2119 C CA . SER B 1 82 ? -15.742 -24.688 -16.156 1 93.19 82 SER B CA 1
ATOM 2120 C C . SER B 1 82 ? -16.453 -23.875 -15.062 1 93.19 82 SER B C 1
ATOM 2122 O O . SER B 1 82 ? -16.484 -22.656 -15.125 1 93.19 82 SER B O 1
ATOM 2124 N N . SER B 1 83 ? -17 -24.562 -14.062 1 94 83 SER B N 1
ATOM 2125 C CA . SER B 1 83 ? -17.641 -23.875 -12.938 1 94 83 SER B CA 1
ATOM 2126 C C . SER B 1 83 ? -16.656 -23.016 -12.18 1 94 83 SER B C 1
ATOM 2128 O O . SER B 1 83 ? -16.984 -21.891 -11.773 1 94 83 SER B O 1
ATOM 2130 N N . GLY B 1 84 ? -15.484 -23.531 -11.969 1 94.06 84 GLY B N 1
ATOM 2131 C CA . GLY B 1 84 ? -14.438 -22.781 -11.297 1 94.06 84 GLY B CA 1
ATOM 2132 C C . GLY B 1 84 ? -13.992 -21.547 -12.07 1 94.06 84 GLY B C 1
ATOM 2133 O O . GLY B 1 84 ? -13.82 -20.469 -11.5 1 94.06 84 GLY B O 1
ATOM 2134 N N . GLU B 1 85 ? -13.859 -21.781 -13.328 1 94.94 85 GLU B N 1
ATOM 2135 C CA . GLU B 1 85 ? -13.461 -20.672 -14.18 1 94.94 85 GLU B CA 1
ATOM 2136 C C . GLU B 1 85 ? -14.562 -19.609 -14.258 1 94.94 85 GLU B C 1
ATOM 2138 O O . GLU B 1 85 ? -14.281 -18.422 -14.336 1 94.94 85 GLU B O 1
ATOM 2143 N N . THR B 1 86 ? -15.766 -20.047 -14.289 1 96.44 86 THR B N 1
ATOM 2144 C CA . THR B 1 86 ? -16.891 -19.125 -14.273 1 96.44 86 THR B CA 1
ATOM 2145 C C . THR B 1 86 ? -16.891 -18.281 -13 1 96.44 86 THR B C 1
ATOM 2147 O O . THR B 1 86 ? -17.109 -17.062 -13.047 1 96.44 86 THR B O 1
ATOM 2150 N N . LEU B 1 87 ? -16.609 -18.906 -11.883 1 96.81 87 LEU B N 1
ATOM 2151 C CA . LEU B 1 87 ? -16.5 -18.172 -10.617 1 96.81 87 LEU B CA 1
ATOM 2152 C C . LEU B 1 87 ? -15.391 -17.141 -10.68 1 96.81 87 LEU B C 1
ATOM 2154 O O . LEU B 1 87 ? -15.594 -15.977 -10.312 1 96.81 87 LEU B O 1
ATOM 2158 N N . GLN B 1 88 ? -14.25 -17.562 -11.148 1 97.12 88 GLN B N 1
ATOM 2159 C CA . GLN B 1 88 ? -13.109 -16.656 -11.25 1 97.12 88 GLN B CA 1
ATOM 2160 C C . GLN B 1 88 ? -13.453 -15.438 -12.109 1 97.12 88 GLN B C 1
ATOM 2162 O O . GLN B 1 88 ? -13.211 -14.297 -11.711 1 97.12 88 GLN B O 1
ATOM 2167 N N . GLY B 1 89 ? -13.984 -15.727 -13.281 1 97.81 89 GLY B N 1
ATOM 2168 C CA . GLY B 1 89 ? -14.367 -14.641 -14.172 1 97.81 89 GLY B CA 1
ATOM 2169 C C . GLY B 1 89 ? -15.391 -13.695 -13.555 1 97.81 89 GLY B C 1
ATOM 2170 O O . GLY B 1 89 ? -15.289 -12.477 -13.703 1 97.81 89 GLY B O 1
ATOM 2171 N N . SER B 1 90 ? -16.359 -14.258 -12.883 1 98.31 90 SER B N 1
ATOM 2172 C CA . SER B 1 90 ? -17.375 -13.453 -12.227 1 98.31 90 SER B CA 1
ATOM 2173 C C . SER B 1 90 ? -16.781 -12.578 -11.133 1 98.31 90 SER B C 1
ATOM 2175 O O . SER B 1 90 ? -17.172 -11.422 -10.969 1 98.31 90 SER B O 1
ATOM 2177 N N . LEU B 1 91 ? -15.836 -13.125 -10.406 1 98.75 91 LEU B N 1
ATOM 2178 C CA . LEU B 1 91 ? -15.195 -12.367 -9.344 1 98.75 91 LEU B CA 1
ATOM 2179 C C . LEU B 1 91 ? -14.383 -11.211 -9.914 1 98.75 91 LEU B C 1
ATOM 2181 O O . LEU B 1 91 ? -14.391 -10.109 -9.367 1 98.75 91 LEU B O 1
ATOM 2185 N N . TYR B 1 92 ? -13.648 -11.445 -11.055 1 98.69 92 TYR B N 1
ATOM 2186 C CA . TYR B 1 92 ? -12.945 -10.359 -11.719 1 98.69 92 TYR B CA 1
ATOM 2187 C C . TYR B 1 92 ? -13.922 -9.266 -12.156 1 98.69 92 TYR B C 1
ATOM 2189 O O . TYR B 1 92 ? -13.641 -8.078 -12.008 1 98.69 92 TYR B O 1
ATOM 2197 N N . PHE B 1 93 ? -15.031 -9.68 -12.641 1 98.75 93 PHE B N 1
ATOM 2198 C CA . PHE B 1 93 ? -16.031 -8.742 -13.156 1 98.75 93 PHE B CA 1
ATOM 2199 C C . PHE B 1 93 ? -16.641 -7.926 -12.023 1 98.75 93 PHE B C 1
ATOM 2201 O O . PHE B 1 93 ? -16.766 -6.703 -12.141 1 98.75 93 PHE B O 1
ATOM 2208 N N . VAL B 1 94 ? -17.031 -8.586 -10.953 1 98.88 94 VAL B N 1
ATOM 2209 C CA . VAL B 1 94 ? -17.594 -7.91 -9.797 1 98.88 94 VAL B CA 1
ATOM 2210 C C . VAL B 1 94 ? -16.578 -6.914 -9.234 1 98.88 94 VAL B C 1
ATOM 2212 O O . VAL B 1 94 ? -16.938 -5.789 -8.883 1 98.88 94 VAL B O 1
ATOM 2215 N N . CYS B 1 95 ? -15.32 -7.332 -9.164 1 98.88 95 CYS B N 1
ATOM 2216 C CA . CYS B 1 95 ? -14.266 -6.445 -8.68 1 98.88 95 CYS B CA 1
ATOM 2217 C C . CYS B 1 95 ? -14.164 -5.191 -9.539 1 98.88 95 CYS B C 1
ATOM 2219 O O . CYS B 1 95 ? -14.062 -4.082 -9.016 1 98.88 95 CYS B O 1
ATOM 2221 N N . LEU B 1 96 ? -14.227 -5.34 -10.82 1 98.94 96 LEU B N 1
ATOM 2222 C CA . LEU B 1 96 ? -14.156 -4.199 -11.727 1 98.94 96 LEU B CA 1
ATOM 2223 C C . LEU B 1 96 ? -15.336 -3.256 -11.508 1 98.94 96 LEU B C 1
ATOM 2225 O O . LEU B 1 96 ? -15.156 -2.039 -11.43 1 98.94 96 LEU B O 1
ATOM 2229 N N . LEU B 1 97 ? -16.5 -3.801 -11.375 1 98.88 97 LEU B N 1
ATOM 2230 C CA . LEU B 1 97 ? -17.703 -2.998 -11.188 1 98.88 97 LEU B CA 1
ATOM 2231 C C . LEU B 1 97 ? -17.625 -2.207 -9.883 1 98.88 97 LEU B C 1
ATOM 2233 O O . LEU B 1 97 ? -17.844 -0.993 -9.875 1 98.88 97 LEU B O 1
ATOM 2237 N N . LEU B 1 98 ? -17.312 -2.902 -8.805 1 98.88 98 LEU B N 1
ATOM 2238 C CA . LEU B 1 98 ? -17.297 -2.262 -7.496 1 98.88 98 LEU B CA 1
ATOM 2239 C C . LEU B 1 98 ? -16.156 -1.256 -7.387 1 98.88 98 LEU B C 1
ATOM 2241 O O . LEU B 1 98 ? -16.312 -0.194 -6.781 1 98.88 98 LEU B O 1
ATOM 2245 N N . ALA B 1 99 ? -15 -1.607 -7.949 1 98.81 99 ALA B N 1
ATOM 2246 C CA . ALA B 1 99 ? -13.898 -0.654 -7.984 1 98.81 99 ALA B CA 1
ATOM 2247 C C . ALA B 1 99 ? -14.281 0.605 -8.758 1 98.81 99 ALA B C 1
ATOM 2249 O O . ALA B 1 99 ? -13.93 1.717 -8.359 1 98.81 99 ALA B O 1
ATOM 2250 N N . SER B 1 100 ? -15.016 0.462 -9.836 1 98.88 100 SER B N 1
ATOM 2251 C CA . SER B 1 100 ? -15.445 1.598 -10.641 1 98.88 100 SER B CA 1
ATOM 2252 C C . SER B 1 100 ? -16.453 2.465 -9.891 1 98.88 100 SER B C 1
ATOM 2254 O O . SER B 1 100 ? -16.375 3.695 -9.938 1 98.88 100 SER B O 1
ATOM 2256 N N . VAL B 1 101 ? -17.344 1.815 -9.258 1 98.81 101 VAL B N 1
ATOM 2257 C CA . VAL B 1 101 ? -18.344 2.537 -8.453 1 98.81 101 VAL B CA 1
ATOM 2258 C C . VAL B 1 101 ? -17.625 3.375 -7.395 1 98.81 101 VAL B C 1
ATOM 2260 O O . VAL B 1 101 ? -17.984 4.535 -7.172 1 98.81 101 VAL B O 1
ATOM 2263 N N . ASN B 1 102 ? -16.609 2.836 -6.781 1 98.62 102 ASN B N 1
ATOM 2264 C CA . ASN B 1 102 ? -15.828 3.57 -5.789 1 98.62 102 ASN B CA 1
ATOM 2265 C C . ASN B 1 102 ? -15.062 4.73 -6.422 1 98.62 102 ASN B C 1
ATOM 2267 O O . ASN B 1 102 ? -15.133 5.863 -5.938 1 98.62 102 ASN B O 1
ATOM 2271 N N . ALA B 1 103 ? -14.406 4.457 -7.465 1 98.62 103 ALA B N 1
ATOM 2272 C CA . ALA B 1 103 ? -13.523 5.441 -8.086 1 98.62 103 ALA B CA 1
ATOM 2273 C C . ALA B 1 103 ? -14.328 6.613 -8.656 1 98.62 103 ALA B C 1
ATOM 2275 O O . ALA B 1 103 ? -13.914 7.77 -8.531 1 98.62 103 ALA B O 1
ATOM 2276 N N . LEU B 1 104 ? -15.477 6.312 -9.25 1 98.44 104 LEU B N 1
ATOM 2277 C CA . LEU B 1 104 ? -16.188 7.324 -10.023 1 98.44 104 LEU B CA 1
ATOM 2278 C C . LEU B 1 104 ? -17.25 8.008 -9.18 1 98.44 104 LEU B C 1
ATOM 2280 O O . LEU B 1 104 ? -17.688 9.117 -9.492 1 98.44 104 LEU B O 1
ATOM 2284 N N . GLY B 1 105 ? -17.719 7.363 -8.156 1 98.5 105 GLY B N 1
ATOM 2285 C CA . GLY B 1 105 ? -18.859 7.895 -7.434 1 98.5 105 GLY B CA 1
ATOM 2286 C C . GLY B 1 105 ? -18.625 8.008 -5.938 1 98.5 105 GLY B C 1
ATOM 2287 O O . GLY B 1 105 ? -18.547 9.109 -5.395 1 98.5 105 GLY B O 1
ATOM 2288 N N . LEU B 1 106 ? -18.375 6.871 -5.281 1 98.38 106 LEU B N 1
ATOM 2289 C CA . LEU B 1 106 ? -18.375 6.809 -3.824 1 98.38 106 LEU B CA 1
ATOM 2290 C C . LEU B 1 106 ? -17.203 7.578 -3.24 1 98.38 106 LEU B C 1
ATOM 2292 O O . LEU B 1 106 ? -17.375 8.375 -2.311 1 98.38 106 LEU B O 1
ATOM 2296 N N . SER B 1 107 ? -16.016 7.371 -3.816 1 97.81 107 SER B N 1
ATOM 2297 C CA . SER B 1 107 ? -14.82 7.98 -3.248 1 97.81 107 SER B CA 1
ATOM 2298 C C . SER B 1 107 ? -14.883 9.5 -3.314 1 97.81 107 SER B C 1
ATOM 2300 O O . SER B 1 107 ? -14.719 10.18 -2.301 1 97.81 107 SER B O 1
ATOM 2302 N N . PRO B 1 108 ? -15.18 10.109 -4.5 1 98.25 108 PRO B N 1
ATOM 2303 C CA . PRO B 1 108 ? -15.273 11.57 -4.523 1 98.25 108 PRO B CA 1
ATOM 2304 C C . PRO B 1 108 ? -16.391 12.109 -3.643 1 98.25 108 PRO B C 1
ATOM 2306 O O . PRO B 1 108 ? -16.25 13.156 -3.014 1 98.25 108 PRO B O 1
ATOM 2309 N N . ALA B 1 109 ? -17.516 11.383 -3.551 1 98.62 109 ALA B N 1
ATOM 2310 C CA . ALA B 1 109 ? -18.625 11.805 -2.701 1 98.62 109 ALA B CA 1
ATOM 2311 C C . ALA B 1 109 ? -18.234 11.742 -1.225 1 98.62 109 ALA B C 1
ATOM 2313 O O . ALA B 1 109 ? -18.609 12.617 -0.44 1 98.62 109 ALA B O 1
ATOM 2314 N N . THR B 1 110 ? -17.547 10.688 -0.805 1 98.69 110 THR B N 1
ATOM 2315 C CA . THR B 1 110 ? -17.078 10.539 0.568 1 98.69 110 THR B CA 1
ATOM 2316 C C . THR B 1 110 ? -16.109 11.656 0.934 1 98.69 110 THR B C 1
ATOM 2318 O O . THR B 1 110 ? -16.203 12.242 2.014 1 98.69 110 THR B O 1
ATOM 2321 N N . THR B 1 111 ? -15.219 11.93 0.025 1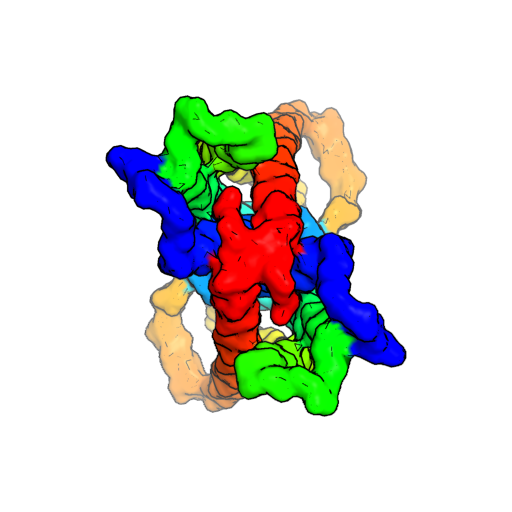 98.69 111 THR B N 1
ATOM 2322 C CA . THR B 1 111 ? -14.227 12.977 0.257 1 98.69 111 THR B CA 1
ATOM 2323 C C . THR B 1 111 ? -14.898 14.336 0.411 1 98.69 111 THR B C 1
ATOM 2325 O O . THR B 1 111 ? -14.562 15.102 1.314 1 98.69 111 THR B O 1
ATOM 2328 N N . ALA B 1 112 ? -15.852 14.625 -0.463 1 98.62 112 ALA B N 1
ATOM 2329 C CA . ALA B 1 112 ? -16.594 15.883 -0.37 1 98.62 112 ALA B CA 1
ATOM 2330 C C . ALA B 1 112 ? -17.328 15.992 0.964 1 98.62 112 ALA B C 1
ATOM 2332 O O . ALA B 1 112 ? -17.297 17.047 1.605 1 98.62 112 ALA B O 1
ATOM 2333 N N . ALA B 1 113 ? -17.953 14.906 1.376 1 98.69 113 ALA B N 1
ATOM 2334 C CA . ALA B 1 113 ? -18.656 14.883 2.654 1 98.69 113 ALA B CA 1
ATOM 2335 C C . ALA B 1 113 ? -17.688 15.078 3.818 1 98.69 113 ALA B C 1
ATOM 2337 O O . ALA B 1 113 ? -18.031 15.742 4.805 1 98.69 113 ALA B O 1
ATOM 2338 N N . MET B 1 114 ? -16.547 14.523 3.738 1 98.56 114 MET B N 1
ATOM 2339 C CA . MET B 1 114 ? -15.531 14.656 4.773 1 98.56 114 MET B CA 1
ATOM 2340 C C . MET B 1 114 ? -15.102 16.109 4.93 1 98.56 114 MET B C 1
ATOM 2342 O O . MET B 1 114 ? -14.984 16.609 6.051 1 98.56 114 MET B O 1
ATOM 2346 N N . PHE B 1 115 ? -14.914 16.797 3.785 1 98.38 115 PHE B N 1
ATOM 2347 C CA . PHE B 1 115 ? -14.461 18.172 3.857 1 98.38 115 PHE B CA 1
ATOM 2348 C C . PHE B 1 115 ? -15.555 19.078 4.414 1 98.38 115 PHE B C 1
ATOM 2350 O O . PHE B 1 115 ? -15.266 20.047 5.113 1 98.38 115 PHE B O 1
ATOM 2357 N N . GLN B 1 116 ? -16.797 18.781 4.133 1 98.31 116 GLN B N 1
ATOM 2358 C CA . GLN B 1 116 ? -17.906 19.516 4.734 1 98.31 116 GLN B CA 1
ATOM 2359 C C . GLN B 1 116 ? -17.938 19.328 6.246 1 98.31 116 GLN B C 1
ATOM 2361 O O . GLN B 1 116 ? -18.125 20.297 6.996 1 98.31 116 GLN B O 1
ATOM 2366 N N . LEU B 1 117 ? -17.766 18.094 6.652 1 98.31 117 LEU B N 1
ATOM 2367 C CA . LEU B 1 117 ? -17.734 17.766 8.07 1 98.31 117 LEU B CA 1
ATOM 2368 C C . LEU B 1 117 ? -16.578 18.484 8.766 1 98.31 117 LEU B C 1
ATOM 2370 O O . LEU B 1 117 ? -16.766 19.078 9.828 1 98.31 117 LEU B O 1
ATOM 2374 N N . GLN B 1 118 ? -15.445 18.547 8.164 1 97.94 118 GLN B N 1
ATOM 2375 C CA . GLN B 1 118 ? -14.25 19.156 8.734 1 97.94 118 GLN B CA 1
ATOM 2376 C C . GLN B 1 118 ? -14.383 20.672 8.812 1 97.94 118 GLN B C 1
ATOM 2378 O O . GLN B 1 118 ? -13.859 21.297 9.727 1 97.94 118 GLN B O 1
ATOM 2383 N N . ALA B 1 119 ? -15.094 21.203 7.84 1 98.19 119 ALA B N 1
ATOM 2384 C CA . ALA B 1 119 ? -15.328 22.641 7.859 1 98.19 119 ALA B CA 1
ATOM 2385 C C . ALA B 1 119 ? -16.094 23.062 9.109 1 98.19 119 ALA B C 1
ATOM 2387 O O . ALA B 1 119 ? -15.766 24.047 9.758 1 98.19 119 ALA B O 1
ATOM 2388 N N . ILE B 1 120 ? -17.078 22.328 9.484 1 98.12 120 ILE B N 1
ATOM 2389 C CA . ILE B 1 120 ? -17.844 22.594 10.695 1 98.12 120 ILE B CA 1
ATOM 2390 C C . ILE B 1 120 ? -16.969 22.422 11.93 1 98.12 120 ILE B C 1
ATOM 2392 O O . ILE B 1 120 ? -17 23.234 12.852 1 98.12 120 ILE B O 1
ATOM 2396 N N . GLU B 1 121 ? -16.203 21.344 11.922 1 97.56 121 GLU B N 1
ATOM 2397 C CA . GLU B 1 121 ? -15.297 21.078 13.039 1 97.56 121 GLU B CA 1
ATOM 2398 C C . GLU B 1 121 ? -14.32 22.219 13.25 1 97.56 121 GLU B C 1
ATOM 2400 O O . GLU B 1 121 ? -14.062 22.625 14.383 1 97.56 121 GLU B O 1
ATOM 2405 N N . ARG B 1 122 ? -13.82 22.734 12.188 1 97.19 122 ARG B N 1
ATOM 2406 C CA . ARG B 1 122 ? -12.875 23.844 12.258 1 97.19 122 ARG B CA 1
ATOM 2407 C C . ARG B 1 122 ? -13.523 25.062 12.891 1 97.19 122 ARG B C 1
ATOM 2409 O O . ARG B 1 122 ? -12.883 25.781 13.664 1 97.19 122 ARG B O 1
ATOM 2416 N N . GLU B 1 123 ? -14.75 25.297 12.602 1 97.06 123 GLU B N 1
ATOM 2417 C CA . GLU B 1 123 ? -15.5 26.422 13.164 1 97.06 123 GLU B CA 1
ATOM 2418 C C . GLU B 1 123 ? -15.625 26.297 14.68 1 97.06 123 GLU B C 1
ATOM 2420 O O . GLU B 1 123 ? -15.812 27.297 15.375 1 97.06 123 GLU B O 1
ATOM 2425 N N . HIS B 1 124 ? -15.492 25.141 15.117 1 95.94 124 HIS B N 1
ATOM 2426 C CA . HIS B 1 124 ? -15.641 24.906 16.547 1 95.94 124 HIS B CA 1
ATOM 2427 C C . HIS B 1 124 ? -14.297 24.594 17.203 1 95.94 124 HIS B C 1
ATOM 2429 O O . HIS B 1 124 ? -14.242 24.047 18.297 1 95.94 124 HIS B O 1
ATOM 2435 N N . GLY B 1 125 ? -13.227 24.75 16.406 1 95.19 125 GLY B N 1
ATOM 2436 C CA . GLY B 1 125 ? -11.883 24.609 16.938 1 95.19 125 GLY B CA 1
ATOM 2437 C C . GLY B 1 125 ? -11.461 23.156 17.109 1 95.19 125 GLY B C 1
ATOM 2438 O O . GLY B 1 125 ? -10.633 22.844 17.953 1 95.19 125 GLY B O 1
ATOM 2439 N N . LEU B 1 126 ? -12.125 22.25 16.406 1 95.69 126 LEU B N 1
ATOM 2440 C CA . LEU B 1 126 ? -11.836 20.828 16.484 1 95.69 126 LEU B CA 1
ATOM 2441 C C . LEU B 1 126 ? -11.102 20.359 15.227 1 95.69 126 LEU B C 1
ATOM 2443 O O . LEU B 1 126 ? -11.086 21.047 14.211 1 95.69 126 LEU B O 1
ATOM 2447 N N . GLY B 1 127 ? -10.43 19.234 15.266 1 94.94 127 GLY B N 1
ATOM 2448 C CA . GLY B 1 127 ? -9.828 18.609 14.094 1 94.94 127 GLY B CA 1
ATOM 2449 C C . GLY B 1 127 ? -8.312 18.531 14.18 1 94.94 127 GLY B C 1
ATOM 2450 O O . GLY B 1 127 ? -7.684 17.844 13.375 1 94.94 127 GLY B O 1
ATOM 2451 N N . GLY B 1 128 ? -7.734 19.234 15.094 1 94.88 128 GLY B N 1
ATOM 2452 C CA . GLY B 1 128 ? -6.285 19.297 15.203 1 94.88 128 GLY B CA 1
ATOM 2453 C C . GLY B 1 128 ? -5.715 18.297 16.188 1 94.88 128 GLY B C 1
ATOM 2454 O O . GLY B 1 128 ? -4.496 18.156 16.312 1 94.88 128 GLY B O 1
ATOM 2455 N N . GLU B 1 129 ? -6.586 17.578 16.891 1 93.81 129 GLU B N 1
ATOM 2456 C CA . GLU B 1 129 ? -6.145 16.609 17.906 1 93.81 129 GLU B CA 1
ATOM 2457 C C . GLU B 1 129 ? -5.688 15.312 17.25 1 93.81 129 GLU B C 1
ATOM 2459 O O . GLU B 1 129 ? -6.129 14.969 16.156 1 93.81 129 GLU B O 1
ATOM 2464 N N . VAL B 1 130 ? -4.801 14.641 17.984 1 94.44 130 VAL B N 1
ATOM 2465 C CA . VAL B 1 130 ? -4.254 13.383 17.484 1 94.44 130 VAL B CA 1
ATOM 2466 C C . VAL B 1 130 ? -4.922 12.211 18.203 1 94.44 130 VAL B C 1
ATOM 2468 O O . VAL B 1 130 ? -5.066 12.227 19.438 1 94.44 130 VAL B O 1
ATOM 2471 N N . GLY B 1 131 ? -5.312 11.266 17.359 1 89 131 GLY B N 1
ATOM 2472 C CA . GLY B 1 131 ? -5.852 10.047 17.938 1 89 131 GLY B CA 1
ATOM 2473 C C . GLY B 1 131 ? -7.367 10.008 17.953 1 89 131 GLY B C 1
ATOM 2474 O O . GLY B 1 131 ? -8.016 11.047 18.062 1 89 131 GLY B O 1
ATOM 2475 N N . LEU B 1 132 ? -8.031 8.945 18.031 1 83.62 132 LEU B N 1
ATOM 2476 C CA . LEU B 1 132 ? -9.469 8.727 17.906 1 83.62 132 LEU B CA 1
ATOM 2477 C C . LEU B 1 132 ? -10.188 9.117 19.203 1 83.62 132 LEU B C 1
ATOM 2479 O O . LEU B 1 132 ? -11.344 9.531 19.172 1 83.62 132 LEU B O 1
ATOM 2483 N N . ALA B 1 133 ? -9.461 9.039 20.266 1 86.69 133 ALA B N 1
ATOM 2484 C CA . ALA B 1 133 ? -10.109 9.266 21.547 1 86.69 133 ALA B CA 1
ATOM 2485 C C . ALA B 1 133 ? -9.93 10.703 22 1 86.69 133 ALA B C 1
ATOM 2487 O O . ALA B 1 133 ? -10.523 11.125 23 1 86.69 133 ALA B O 1
ATOM 2488 N N . ALA B 1 134 ? -9.25 11.422 21.203 1 87.12 134 ALA B N 1
ATOM 2489 C CA . ALA B 1 134 ? -8.977 12.797 21.609 1 87.12 134 ALA B CA 1
ATOM 2490 C C . ALA B 1 134 ? -10.242 13.648 21.562 1 87.12 134 ALA B C 1
ATOM 2492 O O . ALA B 1 134 ? -10.984 13.609 20.562 1 87.12 134 ALA B O 1
ATOM 2493 N N . ARG B 1 135 ? -10.633 14.336 22.625 1 91.69 135 ARG B N 1
ATOM 2494 C CA . ARG B 1 135 ? -11.75 15.258 22.781 1 91.69 135 ARG B CA 1
ATOM 2495 C C . ARG B 1 135 ? -13.078 14.578 22.453 1 91.69 135 ARG B C 1
ATOM 2497 O O . ARG B 1 135 ? -13.961 15.188 21.844 1 91.69 135 ARG B O 1
ATOM 2504 N N . ARG B 1 136 ? -13.18 13.32 22.734 1 93.06 136 ARG B N 1
ATOM 2505 C CA . ARG B 1 136 ? -14.359 12.516 22.438 1 93.06 136 ARG B CA 1
ATOM 2506 C C . ARG B 1 136 ? -15.625 13.156 22.984 1 93.06 136 ARG B C 1
ATOM 2508 O O . ARG B 1 136 ? -16.656 13.203 22.297 1 93.06 136 ARG B O 1
ATOM 2515 N N . GLU B 1 137 ? -15.586 13.68 24.141 1 94.56 1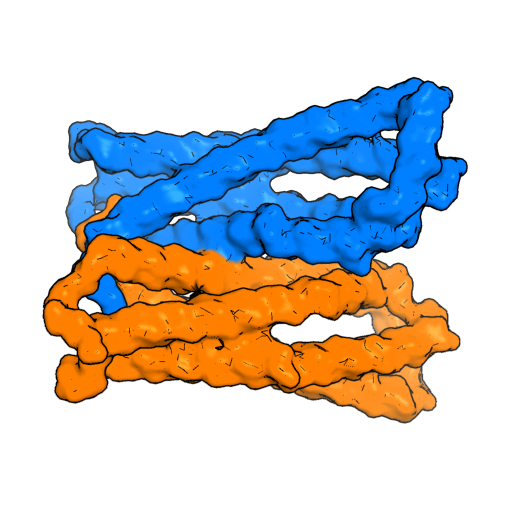37 GLU B N 1
ATOM 2516 C CA . GLU B 1 137 ? -16.75 14.297 24.781 1 94.56 137 GLU B CA 1
ATOM 2517 C C . GLU B 1 137 ? -17.172 15.562 24.031 1 94.56 137 GLU B C 1
ATOM 2519 O O . GLU B 1 137 ? -18.359 15.82 23.875 1 94.56 137 GLU B O 1
ATOM 2524 N N . THR B 1 138 ? -16.219 16.297 23.547 1 95.81 138 THR B N 1
ATOM 2525 C CA . THR B 1 138 ? -16.516 17.516 22.828 1 95.81 138 THR B CA 1
ATOM 2526 C C . THR B 1 138 ? -17.203 17.203 21.5 1 95.81 138 THR B C 1
ATOM 2528 O O . THR B 1 138 ? -18.156 17.891 21.109 1 95.81 138 THR B O 1
ATOM 2531 N N . TYR B 1 139 ? -16.719 16.25 20.844 1 95.31 139 TYR B N 1
ATOM 2532 C CA . TYR B 1 139 ? -17.344 15.82 19.594 1 95.31 139 TYR B CA 1
ATOM 2533 C C . TYR B 1 139 ? -18.766 15.32 19.844 1 95.31 139 TYR B C 1
ATOM 2535 O O . TYR B 1 139 ? -19.672 15.594 19.047 1 95.31 139 TYR B O 1
ATOM 2543 N N . GLN B 1 140 ? -18.922 14.539 20.891 1 96 140 GLN B N 1
ATOM 2544 C CA . GLN B 1 140 ? -20.25 14.039 21.234 1 96 140 GLN B CA 1
ATOM 2545 C C . GLN B 1 140 ? -21.219 15.188 21.547 1 96 140 GLN B C 1
ATOM 2547 O O . GLN B 1 140 ? -22.359 15.172 21.109 1 96 140 GLN B O 1
ATOM 2552 N N . GLN B 1 141 ? -20.766 16.125 22.266 1 97.31 141 GLN B N 1
ATOM 2553 C CA . GLN B 1 141 ? -21.578 17.281 22.578 1 97.31 141 GLN B CA 1
ATOM 2554 C C . GLN B 1 141 ? -21.953 18.062 21.312 1 97.31 141 GLN B C 1
ATOM 2556 O O . GLN B 1 141 ? -23.094 18.516 21.156 1 97.31 141 GLN B O 1
ATOM 2561 N N . LEU B 1 142 ? -20.969 18.234 20.438 1 96.94 142 LEU B N 1
ATOM 2562 C CA . LEU B 1 142 ? -21.219 18.938 19.172 1 96.94 142 LEU B CA 1
ATOM 2563 C C . LEU B 1 142 ? -22.266 18.203 18.359 1 96.94 142 LEU B C 1
ATOM 2565 O O . LEU B 1 142 ? -23.156 18.828 17.781 1 96.94 142 LEU B O 1
ATOM 2569 N N . ARG B 1 143 ? -22.141 16.906 18.297 1 96.31 143 ARG B N 1
ATOM 2570 C CA . ARG B 1 143 ? -23.094 16.078 17.578 1 96.31 143 ARG B CA 1
ATOM 2571 C C . ARG B 1 143 ? -24.5 16.25 18.125 1 96.31 143 ARG B C 1
ATOM 2573 O O . ARG B 1 143 ? -25.469 16.312 17.359 1 96.31 143 ARG B O 1
ATOM 2580 N N . GLU B 1 144 ? -24.625 16.406 19.359 1 97.06 144 GLU B N 1
ATOM 2581 C CA . GLU B 1 144 ? -25.922 16.516 20.016 1 97.06 144 GLU B CA 1
ATOM 2582 C C . GLU B 1 144 ? -26.5 17.922 19.875 1 97.06 144 GLU B C 1
ATOM 2584 O O . GLU B 1 144 ? -27.719 18.094 19.797 1 97.06 144 GLU B O 1
ATOM 2589 N N . ARG B 1 145 ? -25.719 18.859 19.828 1 97.12 145 ARG B N 1
ATOM 2590 C CA . ARG B 1 145 ? -26.172 20.234 19.906 1 97.12 145 ARG B CA 1
ATOM 2591 C C . ARG B 1 145 ? -26.297 20.844 18.516 1 97.12 145 ARG B C 1
ATOM 2593 O O . ARG B 1 145 ? -27 21.844 18.328 1 97.12 145 ARG B O 1
ATOM 2600 N N . ASP B 1 146 ? -25.594 20.406 17.547 1 97.25 146 ASP B N 1
ATOM 2601 C CA . ASP B 1 146 ? -25.578 20.984 16.203 1 97.25 146 ASP B CA 1
ATOM 2602 C C . ASP B 1 146 ? -26.156 20 15.188 1 97.25 146 ASP B C 1
ATOM 2604 O O . ASP B 1 146 ? -25.438 19.109 14.711 1 97.25 146 ASP B O 1
ATOM 2608 N N . PRO B 1 147 ? -27.359 20.203 14.75 1 97.19 147 PRO B N 1
ATOM 2609 C CA . PRO B 1 147 ? -27.984 19.281 13.789 1 97.19 147 PRO B CA 1
ATOM 2610 C C . PRO B 1 147 ? -27.25 19.25 12.453 1 97.19 147 PRO B C 1
ATOM 2612 O O . PRO B 1 147 ? -27.234 18.203 11.789 1 97.19 147 PRO B O 1
ATOM 2615 N N . LYS B 1 148 ? -26.719 20.344 12.086 1 97.5 148 LYS B N 1
ATOM 2616 C CA . LYS B 1 148 ? -25.953 20.375 10.844 1 97.5 148 LYS B CA 1
ATOM 2617 C C . LYS B 1 148 ? -24.75 19.438 10.922 1 97.5 148 LYS B C 1
ATOM 2619 O O . LYS B 1 148 ? -24.438 18.734 9.961 1 97.5 148 LYS B O 1
ATOM 2624 N N . TYR B 1 149 ? -24.031 19.5 12.008 1 98.25 149 TYR B N 1
ATOM 2625 C CA . TYR B 1 149 ? -22.906 18.609 12.211 1 98.25 149 TYR B CA 1
ATOM 2626 C C . TYR B 1 149 ? -23.359 17.156 12.219 1 98.25 149 TYR B C 1
ATOM 2628 O O . TYR B 1 149 ? -22.719 16.297 11.602 1 98.25 149 TYR B O 1
ATOM 2636 N N . GLN B 1 150 ? -24.406 16.859 12.891 1 98.31 150 GLN B N 1
ATOM 2637 C CA . GLN B 1 150 ? -24.938 15.508 12.945 1 98.31 150 GLN B CA 1
ATOM 2638 C C . GLN B 1 150 ? -25.281 14.992 11.555 1 98.31 150 GLN B C 1
ATOM 2640 O O . GLN B 1 150 ? -24.953 13.844 11.219 1 98.31 150 GLN B O 1
ATOM 2645 N N . ALA B 1 151 ? -25.922 15.805 10.797 1 98.31 151 ALA B N 1
ATOM 2646 C CA . ALA B 1 151 ? -26.312 15.414 9.445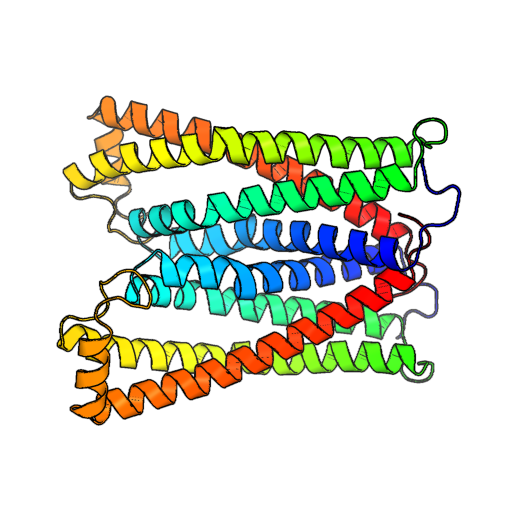 1 98.31 151 ALA B CA 1
ATOM 2647 C C . ALA B 1 151 ? -25.078 15.18 8.57 1 98.31 151 ALA B C 1
ATOM 2649 O O . ALA B 1 151 ? -25.016 14.211 7.812 1 98.31 151 ALA B O 1
ATOM 2650 N N . ALA B 1 152 ? -24.141 16.062 8.656 1 98.38 152 ALA B N 1
ATOM 2651 C CA . ALA B 1 152 ? -22.891 15.93 7.898 1 98.38 152 ALA B CA 1
ATOM 2652 C C . ALA B 1 152 ? -22.156 14.656 8.289 1 98.38 152 ALA B C 1
ATOM 2654 O O . ALA B 1 152 ? -21.625 13.945 7.43 1 98.38 152 ALA B O 1
ATOM 2655 N N . ARG B 1 153 ? -22.109 14.438 9.547 1 98.25 153 ARG B N 1
ATOM 2656 C CA . ARG B 1 153 ? -21.453 13.242 10.062 1 98.25 153 ARG B CA 1
ATOM 2657 C C . ARG B 1 153 ? -22.125 11.977 9.531 1 98.25 153 ARG B C 1
ATOM 2659 O O . ARG B 1 153 ? -21.453 11.039 9.102 1 98.25 153 ARG B O 1
ATOM 2666 N N . GLN B 1 154 ? -23.375 11.945 9.602 1 98.38 154 GLN B N 1
ATOM 2667 C CA . GLN B 1 154 ? -24.125 10.797 9.109 1 98.38 154 GLN B CA 1
ATOM 2668 C C . GLN B 1 154 ? -23.891 10.578 7.617 1 98.38 154 GLN B C 1
ATOM 2670 O O . GLN B 1 154 ? -23.75 9.445 7.164 1 98.38 154 GLN B O 1
ATOM 2675 N N . THR B 1 155 ? -23.922 11.609 6.895 1 98.5 155 THR B N 1
ATOM 2676 C CA . THR B 1 155 ? -23.672 11.523 5.461 1 98.5 155 THR B CA 1
ATOM 2677 C C . THR B 1 155 ? -22.281 10.945 5.191 1 98.5 155 THR B C 1
ATOM 2679 O O . THR B 1 155 ? -22.141 10.031 4.383 1 98.5 155 THR B O 1
ATOM 2682 N N . PHE B 1 156 ? -21.281 11.508 5.855 1 98.69 156 PHE B N 1
ATOM 2683 C CA . PHE B 1 156 ? -19.906 11.008 5.684 1 98.69 156 PHE B CA 1
ATOM 2684 C C . PHE B 1 156 ? -19.828 9.531 6.031 1 98.69 156 PHE B C 1
ATOM 2686 O O . PHE B 1 156 ? -19.312 8.734 5.242 1 98.69 156 PHE B O 1
ATOM 2693 N N . PHE B 1 157 ? -20.328 9.125 7.156 1 98.19 157 PHE B N 1
ATOM 2694 C CA . PHE B 1 157 ? -20.156 7.758 7.637 1 98.19 157 PHE B CA 1
ATOM 2695 C C . PHE B 1 157 ? -20.938 6.773 6.781 1 98.19 157 PHE B C 1
ATOM 2697 O O . PHE B 1 157 ? -20.516 5.637 6.578 1 98.19 157 PHE B O 1
ATOM 2704 N N . LYS B 1 158 ? -22.109 7.207 6.301 1 98.69 158 LYS B N 1
ATOM 2705 C CA . LYS B 1 158 ? -22.875 6.355 5.391 1 98.69 158 LYS B CA 1
ATOM 2706 C C . LYS B 1 158 ? -22.094 6.121 4.09 1 98.69 158 LYS B C 1
ATOM 2708 O O . LYS B 1 158 ? -21.953 4.98 3.65 1 98.69 158 LYS B O 1
ATOM 2713 N N . ARG B 1 159 ? -21.609 7.176 3.482 1 98.56 159 ARG B N 1
ATOM 2714 C CA . ARG B 1 159 ? -20.859 7.07 2.234 1 98.56 159 ARG B CA 1
ATOM 2715 C C . ARG B 1 159 ? -19.531 6.34 2.443 1 98.56 159 ARG B C 1
ATOM 2717 O O . ARG B 1 159 ? -19.156 5.488 1.637 1 98.56 159 ARG B O 1
ATOM 2724 N N . HIS B 1 160 ? -18.859 6.707 3.492 1 98.12 160 HIS B N 1
ATOM 2725 C CA . HIS B 1 160 ? -17.609 6.031 3.844 1 98.12 160 HIS B CA 1
ATOM 2726 C C . HIS B 1 160 ? -17.844 4.539 4.055 1 98.12 160 HIS B C 1
ATOM 2728 O O . HIS B 1 160 ? -17.047 3.717 3.596 1 98.12 160 HIS B O 1
ATOM 2734 N N . GLY B 1 161 ? -18.891 4.176 4.797 1 98.38 161 GLY B N 1
ATOM 2735 C CA . GLY B 1 161 ? -19.219 2.779 5.031 1 98.38 161 GLY B CA 1
ATOM 2736 C C . GLY B 1 161 ? -19.484 2.008 3.752 1 98.38 161 GLY B C 1
ATOM 2737 O O . GLY B 1 161 ? -19.016 0.877 3.594 1 98.38 161 GLY B O 1
ATOM 2738 N N . LEU B 1 162 ? -20.234 2.623 2.848 1 98.56 162 LEU B N 1
ATOM 2739 C CA . LEU B 1 162 ? -20.531 1.992 1.565 1 98.56 162 LEU B CA 1
ATOM 2740 C C . LEU B 1 162 ? -19.266 1.821 0.736 1 98.56 162 LEU B C 1
ATOM 2742 O O . LEU B 1 162 ? -19.047 0.767 0.133 1 98.56 162 LEU B O 1
ATOM 2746 N N . SER B 1 163 ? -18.453 2.832 0.687 1 98.62 163 SER B N 1
ATOM 2747 C CA . SER B 1 163 ? -17.172 2.762 -0.019 1 98.62 163 SER B CA 1
ATOM 2748 C C . SER B 1 163 ? -16.297 1.656 0.548 1 98.62 163 SER B C 1
ATOM 2750 O O . SER B 1 163 ? -15.688 0.893 -0.206 1 98.62 163 SER B O 1
ATOM 2752 N N . THR B 1 164 ? -16.219 1.584 1.87 1 98.25 164 THR B N 1
ATOM 2753 C CA . THR B 1 164 ? -15.414 0.577 2.549 1 98.25 164 THR B CA 1
ATOM 2754 C C . THR B 1 164 ? -15.938 -0.826 2.246 1 98.25 164 THR B C 1
ATOM 2756 O O . THR B 1 164 ? -15.148 -1.747 2.018 1 98.25 164 THR B O 1
ATOM 2759 N N . LEU B 1 165 ? -17.234 -0.996 2.238 1 98.31 165 LEU B N 1
ATOM 2760 C CA . LEU B 1 165 ? -17.828 -2.291 1.923 1 98.31 165 LEU B CA 1
ATOM 2761 C C . LEU B 1 165 ? -17.484 -2.719 0.502 1 98.31 165 LEU B C 1
ATOM 2763 O O . LEU B 1 165 ? -17.078 -3.861 0.274 1 98.31 165 LEU B O 1
ATOM 2767 N N . CYS B 1 166 ? -17.594 -1.772 -0.441 1 98.5 166 CYS B N 1
ATOM 2768 C CA . CYS B 1 166 ? -17.188 -2.043 -1.817 1 98.5 166 CYS B CA 1
ATOM 2769 C C . CYS B 1 166 ? -15.727 -2.459 -1.892 1 98.5 166 CYS B C 1
ATOM 2771 O O . CYS B 1 166 ? -15.383 -3.42 -2.58 1 98.5 166 CYS B O 1
ATOM 2773 N N . ASN B 1 167 ? -14.93 -1.796 -1.201 1 98.62 167 ASN B N 1
ATOM 2774 C CA . ASN B 1 167 ? -13.5 -2.078 -1.188 1 98.62 167 ASN B CA 1
ATOM 2775 C C . ASN B 1 167 ? -13.203 -3.453 -0.594 1 98.62 167 ASN B C 1
ATOM 2777 O O . ASN B 1 167 ? -12.367 -4.191 -1.113 1 98.62 167 ASN B O 1
ATOM 2781 N N . LEU B 1 168 ? -13.906 -3.828 0.486 1 98.75 168 LEU B N 1
ATOM 2782 C CA . LEU B 1 168 ? -13.68 -5.105 1.15 1 98.75 168 LEU B CA 1
ATOM 2783 C C . LEU B 1 168 ? -14.133 -6.266 0.268 1 98.75 168 LEU B C 1
ATOM 2785 O O . LEU B 1 168 ? -13.5 -7.32 0.247 1 98.75 168 LEU B O 1
ATOM 2789 N N . VAL B 1 169 ? -15.219 -6.066 -0.4 1 98.88 169 VAL B N 1
ATOM 2790 C CA . VAL B 1 169 ? -15.664 -7.102 -1.327 1 98.88 169 VAL B CA 1
ATOM 2791 C C . VAL B 1 169 ? -14.633 -7.27 -2.445 1 98.88 169 VAL B C 1
ATOM 2793 O O . VAL B 1 169 ? -14.312 -8.391 -2.834 1 98.88 169 VAL B O 1
ATOM 2796 N N . CYS B 1 170 ? -14.109 -6.152 -2.992 1 98.88 170 CYS B N 1
ATOM 2797 C CA . CYS B 1 170 ? -13.055 -6.223 -3.996 1 98.88 170 CYS B CA 1
ATOM 2798 C C . CYS B 1 170 ? -11.844 -6.977 -3.459 1 98.88 170 CYS B C 1
ATOM 2800 O O . CYS B 1 170 ? -11.242 -7.781 -4.172 1 98.88 170 CYS B O 1
ATOM 2802 N N . LEU B 1 171 ? -11.508 -6.703 -2.24 1 98.94 171 LEU B N 1
ATOM 2803 C CA . LEU B 1 171 ? -10.391 -7.406 -1.612 1 98.94 171 LEU B CA 1
ATOM 2804 C C . LEU B 1 171 ? -10.648 -8.906 -1.569 1 98.94 171 LEU B C 1
ATOM 2806 O O . LEU B 1 171 ? -9.758 -9.703 -1.866 1 98.94 171 LEU B O 1
ATOM 2810 N N . ALA B 1 172 ? -11.852 -9.289 -1.181 1 98.88 172 ALA B N 1
ATOM 2811 C CA . ALA B 1 172 ? -12.219 -10.703 -1.148 1 98.88 172 ALA B CA 1
ATOM 2812 C C . ALA B 1 172 ? -12.148 -11.32 -2.541 1 98.88 172 ALA B C 1
ATOM 2814 O O . ALA B 1 172 ? -11.656 -12.438 -2.707 1 98.88 172 ALA B O 1
ATOM 2815 N N . CYS B 1 173 ? -12.641 -10.578 -3.557 1 98.88 173 CYS B N 1
ATOM 2816 C CA . CYS B 1 173 ? -12.578 -11.055 -4.938 1 98.88 173 CYS B CA 1
ATOM 2817 C C . CYS B 1 173 ? -11.141 -11.305 -5.363 1 98.88 173 CYS B C 1
ATOM 2819 O O . CYS B 1 173 ? -10.828 -12.352 -5.922 1 98.88 173 CYS B O 1
ATOM 2821 N N . ASN B 1 174 ? -10.273 -10.375 -5.113 1 98.94 174 ASN B N 1
ATOM 2822 C CA . ASN B 1 174 ? -8.859 -10.539 -5.453 1 98.94 174 ASN B CA 1
ATOM 2823 C C . ASN B 1 174 ? -8.219 -11.672 -4.664 1 98.94 174 ASN B C 1
ATOM 2825 O O . ASN B 1 174 ? -7.391 -12.414 -5.195 1 98.94 174 ASN B O 1
ATOM 2829 N N . GLY B 1 175 ? -8.625 -11.773 -3.387 1 98.88 175 GLY B N 1
ATOM 2830 C CA . GLY B 1 175 ? -8.102 -12.844 -2.561 1 98.88 175 GLY B CA 1
ATOM 2831 C C . GLY B 1 175 ? -8.477 -14.227 -3.068 1 98.88 175 GLY B C 1
ATOM 2832 O O . GLY B 1 175 ? -7.637 -15.125 -3.107 1 98.88 175 GLY B O 1
ATOM 2833 N N . VAL B 1 176 ? -9.719 -14.414 -3.439 1 98.88 176 VAL B N 1
ATOM 2834 C CA . VAL B 1 176 ? -10.172 -15.703 -3.941 1 98.88 176 VAL B CA 1
ATOM 2835 C C . VAL B 1 176 ? -9.469 -16.016 -5.258 1 98.88 176 VAL B C 1
ATOM 2837 O O . VAL B 1 176 ? -9.062 -17.172 -5.488 1 98.88 176 VAL B O 1
ATOM 2840 N N . ASN B 1 177 ? -9.305 -15.078 -6.156 1 98.81 177 ASN B N 1
ATOM 2841 C CA . ASN B 1 177 ? -8.594 -15.312 -7.41 1 98.81 177 ASN B CA 1
ATOM 2842 C C . ASN B 1 177 ? -7.121 -15.625 -7.172 1 98.81 177 ASN B C 1
ATOM 2844 O O . ASN B 1 177 ? -6.527 -16.422 -7.895 1 98.81 177 ASN B O 1
ATOM 2848 N N . LEU B 1 178 ? -6.559 -14.961 -6.223 1 98.69 178 LEU B N 1
ATOM 2849 C CA . LEU B 1 178 ? -5.184 -15.273 -5.848 1 98.69 178 LEU B CA 1
ATOM 2850 C C . LEU B 1 178 ? -5.082 -16.688 -5.285 1 98.69 178 LEU B C 1
ATOM 2852 O O . LEU B 1 178 ? -4.121 -17.406 -5.574 1 98.69 178 LEU B O 1
ATOM 2856 N N . LEU B 1 179 ? -6.062 -17.078 -4.48 1 98.69 179 LEU B N 1
ATOM 2857 C CA . LEU B 1 179 ? -6.137 -18.438 -3.959 1 98.69 179 LEU B CA 1
ATOM 2858 C C . LEU B 1 179 ? -6.211 -19.453 -5.094 1 98.69 179 LEU B C 1
ATOM 2860 O O . LEU B 1 179 ? -5.508 -20.469 -5.074 1 98.69 179 LEU B O 1
ATOM 2864 N N . CYS B 1 180 ? -7.047 -19.203 -6.07 1 97.62 180 CYS B N 1
ATOM 2865 C CA . CYS B 1 180 ? -7.172 -20.078 -7.227 1 97.62 180 CYS B CA 1
ATOM 2866 C C . CYS B 1 180 ? -5.84 -20.219 -7.953 1 97.62 180 CYS B C 1
ATOM 2868 O O . CYS B 1 180 ? -5.445 -21.328 -8.328 1 97.62 180 CYS B O 1
ATOM 2870 N N . MET B 1 181 ? -5.148 -19.125 -8.148 1 97.44 181 MET B N 1
ATOM 2871 C CA . MET B 1 181 ? -3.844 -19.188 -8.797 1 97.44 181 MET B CA 1
ATOM 2872 C C . MET B 1 181 ? -2.848 -19.984 -7.969 1 97.44 181 MET B C 1
ATOM 2874 O O . MET B 1 181 ? -2.064 -20.766 -8.516 1 97.44 181 MET B O 1
ATOM 2878 N N . ALA B 1 182 ? -2.893 -19.766 -6.66 1 98 182 ALA B N 1
ATOM 2879 C CA . ALA B 1 182 ? -1.978 -20.484 -5.773 1 98 182 ALA B CA 1
ATOM 2880 C C . ALA B 1 182 ? -2.166 -22 -5.902 1 98 182 ALA B C 1
ATOM 2882 O O . ALA B 1 182 ? -1.194 -22.75 -5.867 1 98 182 ALA B O 1
ATOM 2883 N N . LEU B 1 183 ? -3.381 -22.422 -6.043 1 96.38 183 LEU B N 1
ATOM 2884 C CA . LEU B 1 183 ? -3.695 -23.844 -6.113 1 96.38 183 LEU B CA 1
ATOM 2885 C C . LEU B 1 183 ? -3.246 -24.422 -7.445 1 96.38 183 LEU B C 1
ATOM 2887 O O . LEU B 1 183 ? -3.168 -25.656 -7.594 1 96.38 183 LEU B O 1
ATOM 2891 N N . HIS B 1 184 ? -2.889 -23.609 -8.391 1 94.69 184 HIS B N 1
ATOM 2892 C CA . HIS B 1 184 ? -2.418 -24.062 -9.695 1 94.69 184 HIS B CA 1
ATOM 2893 C C . HIS B 1 184 ? -0.896 -24 -9.781 1 94.69 184 HIS B C 1
ATOM 2895 O O . HIS B 1 184 ? -0.322 -24.234 -10.852 1 94.69 184 HIS B O 1
ATOM 2901 N N . LEU B 1 185 ? -0.247 -23.703 -8.711 1 94.81 185 LEU B N 1
ATOM 2902 C CA . LEU B 1 185 ? 1.212 -23.688 -8.68 1 94.81 185 LEU B CA 1
ATOM 2903 C C . LEU B 1 185 ? 1.773 -25.094 -8.625 1 94.81 185 LEU B C 1
ATOM 2905 O O . LEU B 1 185 ? 1.311 -25.922 -7.84 1 94.81 185 LEU B O 1
ATOM 2909 N N . SER B 1 186 ? 2.73 -25.344 -9.414 1 92.31 186 SER B N 1
ATOM 2910 C CA . SER B 1 186 ? 3.367 -26.656 -9.422 1 92.31 186 SER B CA 1
ATOM 2911 C C . SER B 1 186 ? 4.574 -26.703 -8.492 1 92.31 186 SER B C 1
ATOM 2913 O O . SER B 1 186 ? 5.055 -27.781 -8.133 1 92.31 186 SER B O 1
ATOM 2915 N N . SER B 1 187 ? 5.043 -25.594 -8.172 1 87.38 187 SER B N 1
ATOM 2916 C CA . SER B 1 187 ? 6.219 -25.5 -7.309 1 87.38 187 SER B CA 1
ATOM 2917 C C . SER B 1 187 ? 6.25 -24.156 -6.57 1 87.38 187 SER B C 1
ATOM 2919 O O . SER B 1 187 ? 5.469 -23.25 -6.871 1 87.38 187 SER B O 1
ATOM 2921 N N . LEU B 1 188 ? 7.105 -24.188 -5.578 1 90.12 188 LEU B N 1
ATOM 2922 C CA . LEU B 1 188 ? 7.305 -22.984 -4.797 1 90.12 188 LEU B CA 1
ATOM 2923 C C . LEU B 1 188 ? 8.555 -22.234 -5.266 1 90.12 188 LEU B C 1
ATOM 2925 O O . LEU B 1 188 ? 9.5 -22.844 -5.762 1 90.12 188 LEU B O 1
#

Solvent-accessible surface area (backbone atoms only — not comparable to full-atom values): 18825 Å² total; per-residue (Å²): 122,55,56,84,62,80,77,49,66,66,54,38,34,51,42,50,52,39,51,20,33,48,47,6,32,48,49,36,53,67,70,40,52,47,59,49,38,49,52,69,31,21,53,48,58,36,49,52,52,48,60,65,44,46,62,56,53,28,47,49,42,26,52,36,27,47,51,42,36,50,56,50,45,36,55,45,45,78,92,74,52,48,74,68,53,47,50,47,53,49,33,30,48,50,26,27,52,39,28,40,46,28,48,74,45,35,47,59,51,24,46,54,31,44,53,56,38,49,52,56,32,47,76,69,74,41,47,76,50,56,27,78,71,49,64,45,66,57,52,53,50,44,43,72,72,31,66,67,54,36,52,34,46,49,50,22,52,52,37,42,48,53,36,49,51,38,50,50,51,32,51,49,31,48,49,52,49,49,44,56,40,26,68,33,41,75,58,129,124,53,57,86,62,79,78,49,69,66,53,38,33,51,41,49,52,40,52,22,33,47,48,6,31,49,48,36,52,68,70,40,52,46,59,50,37,50,50,69,31,21,53,49,55,36,50,51,53,47,60,64,44,46,63,56,53,29,47,50,43,26,51,36,26,48,52,42,37,51,57,49,45,37,57,46,46,79,90,71,53,48,73,68,52,45,50,47,53,49,32,32,50,51,27,28,52,38,30,42,46,29,47,76,45,35,48,58,51,24,46,53,31,44,52,55,39,49,53,55,32,47,76,71,75,43,47,76,49,54,28,80,70,51,64,47,68,59,54,52,50,44,43,73,70,32,65,66,54,36,51,33,47,52,52,22,52,53,36,43,50,53,38,48,50,38,50,50,52,33,51,49,30,50,46,53,49,50,46,55,40,27,70,34,41,76,56,129

Organism: NCBI:txid74926

Foldseek 3Di:
DQPPDDDDPVLLVLLLVLLVVLLVLLCCVQPPPLVVQLQFFWQVVSLVVCLVCVLVNLVSQLVSLVSNLVSLCSNDPPVRDDPVSVLLNVLSVLLNVLSCCLNPPLVVQLSVLSVQLVVVQVVVVGGGDHGDCPPVVVLVVCCVPPVVNVVSVVSNCVSVVSSSVSSVSSNVSSVVSSVVVVVVDPDD/DQPPDDDDPVLLVLLLVLLVVLLVLLCCVQPPPLVVQLQFFWQVVSLVVCLVCVLVNLVSQLVSLVSNLVSLCSNDPPVRDDPVSVLLNVLSVLLNVLSCCLNPPLVVQLSVLSVQLVVVCVVVVGGGDHGDCPPVVVLVVCCVPPVVNVVSVVSNCVSVVSSSVSSVSSNVSSVVSSVVVVVVDPDD

Radius of gyration: 23.31 Å; Cα contacts (8 Å, |Δi|>4): 445; chains: 2; bounding box: 54×65×55 Å